Protein AF-0000000086148639 (afdb_homodimer)

pLDDT: mean 87.19, std 19.47, range [31.19, 98.94]

Secondary structure (DSSP, 8-state):
-------------------S----PPPPHHHHHHHHHHHHHTT-B-TTSBB--GGGHHHHEEEEEEEE-TTTTTT--S-SBSSHHHHHHHHHSB-SS-TTEEEEEEEEEEEEEETTEEEEEEEEEEEE---TT--SPTT-EEEEEEEEEEEE-TTT--EEEEEEEE-HHHHHHHHT-HHHHH-/-------------------S----PPPPHHHHHHHHHHHHHTT-B-TTSBB--GGGHHHHEEEEEEEE-TTTTTT--S-SBSSHHHHHHHHHSB-SS-TTEEEEEEEEEEEEEETTEEEEEEEEEEEE---TT--SPTT-EEEEEEEEEEEE-TTT--EEEEEEEE-HHHHHHHHT-HHHHH-

Foldseek 3Di:
DDDDPDPPPPPPPPPPPVDPDDPQWFDDPVLLVVLVQLVQLQQAFAQVQAFDNLVSLVLAADQQAFEAECVVVVRDRHTPDGGSVVSSVQRRPSGVPPQFWHRKDKDWPDWDDDRFKIKTKMKIWTFTHDDPQFDDDTGDIFIKIWMKMFGADSVSRHTRYMYIDIDVVSRCVSRNRVVVVVD/DDDPPPPPPPPPPPPPPVDPPDPQWFDDPVLLVVLVQLVQLQQAFAQVQAFDNLVSLVLAADQQAFEAECVVVVRDRHTPDGGSVVSSVQRRPSGVPPQFWHRKDKDWPDWDDDRFKIKTKMKIWTFTHDDPQFDDDTGDIFIKIWMKMFGADSVSRHTRYMYIDIDVVSRCVSRNRCVVVVD

Radius of gyration: 27.4 Å; Cα contacts (8 Å, |Δi|>4): 797; chains: 2; bounding box: 91×97×94 Å

Solvent-accessible surface area (backbone atoms only — not comparable to full-atom values): 19228 Å² total; per-residue (Å²): 134,81,78,75,80,80,78,76,75,69,76,74,75,71,68,71,68,70,65,86,74,85,77,57,66,59,58,47,73,70,54,48,51,52,52,52,51,48,59,50,43,30,63,18,25,37,83,87,24,42,34,70,12,45,83,44,41,77,78,39,36,27,73,72,13,36,33,33,36,33,53,82,53,65,66,40,81,63,54,77,30,72,26,38,66,54,49,36,53,40,16,63,36,81,16,65,60,50,74,50,42,18,40,30,42,68,45,79,77,44,77,49,54,32,54,45,36,36,40,36,33,36,39,35,38,31,21,34,30,83,38,94,52,40,68,52,63,65,60,41,79,41,69,38,44,32,35,37,41,36,37,37,40,60,83,79,64,20,31,40,35,37,41,45,20,33,25,54,42,48,38,37,53,70,35,48,24,52,68,68,44,72,91,133,82,76,75,82,77,76,75,74,71,77,74,71,72,67,70,69,70,64,86,74,84,78,59,66,60,58,48,70,69,55,47,51,51,52,53,50,47,57,51,43,29,62,18,23,38,85,86,24,41,33,73,11,45,83,43,43,76,77,39,37,27,71,73,12,34,33,34,36,34,55,84,53,65,65,41,81,63,53,76,28,72,25,36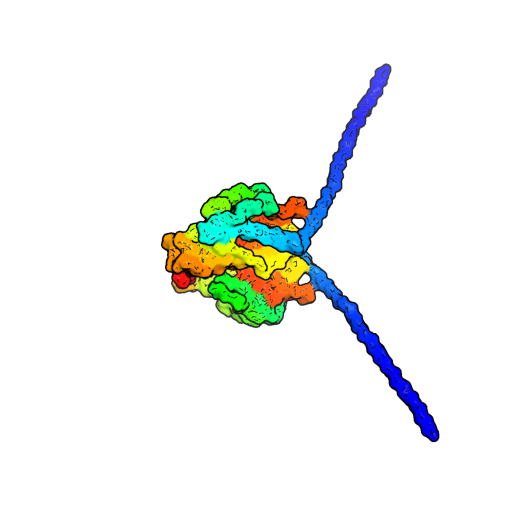,66,54,49,37,55,41,16,63,36,83,15,65,63,49,74,50,41,18,41,29,41,71,44,79,77,44,78,49,53,31,54,45,35,35,39,36,32,34,39,34,39,29,22,32,28,80,38,93,52,40,69,50,62,66,61,42,80,40,69,36,46,34,34,36,40,35,37,36,39,59,84,78,64,20,30,39,36,37,41,44,22,33,25,55,43,49,38,36,54,72,34,47,24,52,69,67,44,72,93

Organism: NCBI:txid717836

InterPro domains:
  IPR058645 NTF2-like domain [PF26534] (26-177)

Nearest PDB structures (foldseek):
  2gex-assembly1_A  TM=7.189E-01  e=3.283E-07  Streptomyces nogalater
  3gzb-assembly4_H  TM=7.794E-01  e=2.702E-06  Shewanella putrefaciens CN-32
  3gzb-assembly4_G  TM=7.665E-01  e=2.874E-06  Shewanella putrefaciens CN-32
  3lza-assembly2_C  TM=7.902E-01  e=8.773E-06  Shewanella denitrificans OS217
  2gey-assembly3_A  TM=7.423E-01  e=1.441E-05  Streptomyces galilaeus

Structure (mmCIF, N/CA/C/O backbone):
data_AF-0000000086148639-model_v1
#
loop_
_entity.id
_entity.type
_entity.pdbx_description
1 polymer 'Uncharacterized protein'
#
loop_
_atom_site.group_PDB
_atom_site.id
_atom_site.type_symbol
_atom_site.label_atom_id
_atom_site.label_alt_id
_atom_site.label_comp_id
_atom_site.label_asym_id
_atom_site.label_entity_id
_atom_site.label_seq_id
_atom_site.pdbx_PDB_ins_code
_atom_site.Cartn_x
_atom_site.Cartn_y
_atom_site.Cartn_z
_atom_site.occupancy
_atom_site.B_iso_or_equiv
_atom_site.auth_seq_id
_atom_site.auth_comp_id
_atom_site.auth_asym_id
_atom_site.auth_atom_id
_atom_site.pdbx_PDB_model_num
ATOM 1 N N . MET A 1 1 ? 23.234 72.875 -39.25 1 31.3 1 MET A N 1
ATOM 2 C CA . MET A 1 1 ? 22.703 72.562 -37.906 1 31.3 1 MET A CA 1
ATOM 3 C C . MET A 1 1 ? 22.422 71.125 -37.719 1 31.3 1 MET A C 1
ATOM 5 O O . MET A 1 1 ? 21.469 70.562 -38.281 1 31.3 1 MET A O 1
ATOM 9 N N . GLN A 1 2 ? 23.5 70.312 -37.562 1 41.62 2 GLN A N 1
ATOM 10 C CA . GLN A 1 2 ? 23.516 68.875 -37.5 1 41.62 2 GLN A CA 1
ATOM 11 C C . GLN A 1 2 ? 22.812 68.312 -36.25 1 41.62 2 GLN A C 1
ATOM 13 O O . GLN A 1 2 ? 23.094 68.812 -35.125 1 41.62 2 GLN A O 1
ATOM 18 N N . LEU A 1 3 ? 21.594 67.875 -36.5 1 43.59 3 LEU A N 1
ATOM 19 C CA . LEU A 1 3 ? 20.75 67.375 -35.406 1 43.59 3 LEU A CA 1
ATOM 20 C C . LEU A 1 3 ? 21.453 66.188 -34.656 1 43.59 3 LEU A C 1
ATOM 22 O O . LEU A 1 3 ? 21.984 65.312 -35.281 1 43.59 3 LEU A O 1
ATOM 26 N N . PRO A 1 4 ? 21.75 66.438 -33.406 1 49.97 4 PRO A N 1
ATOM 27 C CA . PRO A 1 4 ? 22.484 65.438 -32.625 1 49.97 4 PRO A CA 1
ATOM 28 C C . PRO A 1 4 ? 21.719 64.125 -32.469 1 49.97 4 PRO A C 1
ATOM 30 O O . PRO A 1 4 ? 20.484 64.125 -32.5 1 49.97 4 PRO A O 1
ATOM 33 N N . PRO A 1 5 ? 22.328 63 -32.875 1 47.41 5 PRO A N 1
ATOM 34 C CA . PRO A 1 5 ? 21.672 61.688 -32.75 1 47.41 5 PRO A CA 1
ATOM 35 C C . PRO A 1 5 ? 21.219 61.406 -31.328 1 47.41 5 PRO A C 1
ATOM 37 O O . PRO A 1 5 ? 21.938 61.688 -30.375 1 47.41 5 PRO A O 1
ATOM 40 N N . ILE A 1 6 ? 19.906 61.469 -31.141 1 43.78 6 ILE A N 1
ATOM 41 C CA . ILE A 1 6 ? 19.312 61.094 -29.859 1 43.78 6 ILE A CA 1
ATOM 42 C C . ILE A 1 6 ? 19.672 59.656 -29.516 1 43.78 6 ILE A C 1
ATOM 44 O O . ILE A 1 6 ? 19.344 58.75 -30.281 1 43.78 6 ILE A O 1
ATOM 48 N N . LEU A 1 7 ? 20.703 59.438 -28.734 1 38.12 7 LEU A N 1
ATOM 49 C CA . LEU A 1 7 ? 20.984 58.094 -28.203 1 38.12 7 LEU A CA 1
ATOM 50 C C . LEU A 1 7 ? 19.844 57.625 -27.297 1 38.12 7 LEU A C 1
ATOM 52 O O . LEU A 1 7 ? 19.547 58.281 -26.281 1 38.12 7 LEU A O 1
ATOM 56 N N . LEU A 1 8 ? 18.906 56.875 -27.859 1 39.66 8 LEU A N 1
ATOM 57 C CA . LEU A 1 8 ? 17.891 56.219 -27.047 1 39.66 8 LEU A CA 1
ATOM 58 C C . LEU A 1 8 ? 18.516 55.281 -26.047 1 39.66 8 LEU A C 1
ATOM 60 O O . LEU A 1 8 ? 19.203 54.344 -26.422 1 39.66 8 LEU A O 1
ATOM 64 N N . ALA A 1 9 ? 18.75 55.812 -24.844 1 41.44 9 ALA A N 1
ATOM 65 C CA . ALA A 1 9 ? 19.141 54.938 -23.75 1 41.44 9 ALA A CA 1
ATOM 66 C C . ALA A 1 9 ? 18.094 53.844 -23.531 1 41.44 9 ALA A C 1
ATOM 68 O O . ALA A 1 9 ? 16.938 54.125 -23.25 1 41.44 9 ALA A O 1
ATOM 69 N N . ILE A 1 10 ? 18.25 52.781 -24.203 1 39.72 10 ILE A N 1
ATOM 70 C CA . ILE A 1 10 ? 17.391 51.656 -23.875 1 39.72 10 ILE A CA 1
ATOM 71 C C . ILE A 1 10 ? 17.562 51.281 -22.391 1 39.72 10 ILE A C 1
ATOM 73 O O . ILE A 1 10 ? 18.688 51 -21.953 1 39.72 10 ILE A O 1
ATOM 77 N N . PRO A 1 11 ? 16.609 51.719 -21.625 1 38.62 11 PRO A N 1
ATOM 78 C CA . PRO A 1 11 ? 16.781 51.25 -20.266 1 38.62 11 PRO A CA 1
ATOM 79 C C . PRO A 1 11 ? 16.938 49.719 -20.172 1 38.62 11 PRO A C 1
ATOM 81 O O . PRO A 1 11 ? 16.203 49 -20.844 1 38.62 11 PRO A O 1
ATOM 84 N N . PHE A 1 12 ? 18.141 49.281 -19.953 1 35.97 12 PHE A N 1
ATOM 85 C CA . PHE A 1 12 ? 18.328 47.906 -19.516 1 35.97 12 PHE A CA 1
ATOM 86 C C . PHE A 1 12 ? 17.453 47.594 -18.312 1 35.97 12 PHE A C 1
ATOM 88 O O . PHE A 1 12 ? 17.594 48.188 -17.25 1 35.97 12 PHE A O 1
ATOM 95 N N . VAL A 1 13 ? 16.219 47.188 -18.594 1 37.09 13 VAL A N 1
ATOM 96 C CA . VAL A 1 13 ? 15.477 46.625 -17.469 1 37.09 13 VAL A CA 1
ATOM 97 C C . VAL A 1 13 ? 16.297 45.5 -16.828 1 37.09 13 VAL A C 1
ATOM 99 O O . VAL A 1 13 ? 16.609 44.5 -17.469 1 37.09 13 VAL A O 1
ATOM 102 N N . CYS A 1 14 ? 17.188 45.875 -15.969 1 34.09 14 CYS A N 1
ATOM 103 C CA . CYS A 1 14 ? 17.672 44.812 -15.086 1 34.09 14 CYS A CA 1
ATOM 104 C C . CYS A 1 14 ? 16.5 44.031 -14.484 1 34.09 14 CYS A C 1
ATOM 106 O O . CYS A 1 14 ? 15.797 44.531 -13.609 1 34.09 14 CYS A O 1
ATOM 108 N N . GLY A 1 15 ? 15.867 43.219 -15.336 1 34.03 15 GLY A N 1
ATOM 109 C CA . GLY A 1 15 ? 15.016 42.281 -14.617 1 34.03 15 GLY A CA 1
ATOM 110 C C . GLY A 1 15 ? 15.688 41.656 -13.414 1 34.03 15 GLY A C 1
ATOM 111 O O . GLY A 1 15 ? 16.766 41.062 -13.531 1 34.03 15 GLY A O 1
ATOM 112 N N . TYR A 1 16 ? 15.57 42.312 -12.25 1 35.03 16 TYR A N 1
ATOM 113 C CA . TYR A 1 16 ? 15.906 41.562 -11.062 1 35.03 16 TYR A CA 1
ATOM 114 C C . TYR A 1 16 ? 15.469 40.094 -11.203 1 35.03 16 TYR A C 1
ATOM 116 O O . TYR A 1 16 ? 14.297 39.812 -11.461 1 35.03 16 TYR A O 1
ATOM 124 N N . ILE A 1 17 ? 16.188 39.312 -11.914 1 34.5 17 ILE A N 1
ATOM 125 C CA . ILE A 1 17 ? 15.977 37.906 -11.609 1 34.5 17 ILE A CA 1
ATOM 126 C C . ILE A 1 17 ? 15.875 37.719 -10.094 1 34.5 17 ILE A C 1
ATOM 128 O O . ILE A 1 17 ? 16.812 38.031 -9.359 1 34.5 17 ILE A O 1
ATOM 132 N N . THR A 1 18 ? 14.711 38.094 -9.477 1 35.84 18 THR A N 1
ATOM 133 C CA . THR A 1 18 ? 14.57 37.594 -8.117 1 35.84 18 THR A CA 1
ATOM 134 C C . THR A 1 18 ? 15.297 36.25 -7.953 1 35.84 18 THR A C 1
ATOM 136 O O . THR A 1 18 ? 15.297 35.438 -8.867 1 35.84 18 THR A O 1
ATOM 139 N N . SER A 1 19 ? 16.469 36.375 -7.348 1 38.91 19 SER A N 1
ATOM 140 C CA . SER A 1 19 ? 17.172 35.156 -6.902 1 38.91 19 SER A CA 1
ATOM 141 C C . SER A 1 19 ? 16.203 34.031 -6.637 1 38.91 19 SER A C 1
ATOM 143 O O . SER A 1 19 ? 15.07 34.25 -6.23 1 38.91 19 SER A O 1
ATOM 145 N N . PRO A 1 20 ? 16.266 32.969 -7.223 1 42 20 PRO A N 1
ATOM 146 C CA . PRO A 1 20 ? 15.453 31.812 -6.82 1 42 20 PRO A CA 1
ATOM 147 C C . PRO A 1 20 ? 15.094 31.844 -5.336 1 42 20 PRO A C 1
ATOM 149 O O . PRO A 1 20 ? 15.953 32.125 -4.492 1 42 20 PRO A O 1
ATOM 152 N N . THR A 1 21 ? 13.891 32.344 -4.758 1 44.84 21 THR A N 1
ATOM 153 C CA . THR A 1 21 ? 13.141 32.469 -3.512 1 44.84 21 THR A CA 1
ATOM 154 C C . THR A 1 21 ? 13.633 31.453 -2.484 1 44.84 21 THR A C 1
ATOM 156 O O . THR A 1 21 ? 14.18 30.406 -2.85 1 44.84 21 THR A O 1
ATOM 159 N N . ALA A 1 22 ? 13.359 31.594 -1.075 1 49.09 22 ALA A N 1
ATOM 160 C CA . ALA A 1 22 ? 13.594 30.984 0.234 1 49.09 22 ALA A CA 1
ATOM 161 C C . ALA A 1 22 ? 13.352 29.484 0.195 1 49.09 22 ALA A C 1
ATOM 163 O O . ALA A 1 22 ? 12.242 29.031 -0.111 1 49.09 22 ALA A O 1
ATOM 164 N N . THR A 1 23 ? 14.141 28.594 -0.174 1 73.88 23 THR A N 1
ATOM 165 C CA . THR A 1 23 ? 14.125 27.125 -0.142 1 73.88 23 THR A CA 1
ATOM 166 C C . THR A 1 23 ? 13.438 26.625 1.121 1 73.88 23 THR A C 1
ATOM 168 O O . THR A 1 23 ? 13.883 26.906 2.234 1 73.88 23 THR A O 1
ATOM 171 N N . GLU A 1 24 ? 12.125 26.453 1.143 1 88.12 24 GLU A N 1
ATOM 172 C CA . GLU A 1 24 ? 11.344 25.984 2.283 1 88.12 24 GLU A CA 1
ATOM 173 C C . GLU A 1 24 ? 12.008 24.781 2.957 1 88.12 24 GLU A C 1
ATOM 175 O O . GLU A 1 24 ? 12.523 23.891 2.279 1 88.12 24 GLU A O 1
ATOM 180 N N . PRO A 1 25 ? 12.148 24.969 4.234 1 95 25 PRO A N 1
ATOM 181 C CA . PRO A 1 25 ? 12.766 23.844 4.945 1 95 25 PRO A CA 1
ATOM 182 C C . PRO A 1 25 ? 12.016 22.531 4.742 1 95 25 PRO A C 1
ATOM 184 O O . PRO A 1 25 ? 10.789 22.531 4.605 1 95 25 PRO A O 1
ATOM 187 N N . CYS A 1 26 ? 12.805 21.484 4.82 1 96 26 CYS A N 1
ATOM 188 C CA . CYS A 1 26 ? 12.211 20.156 4.781 1 96 26 CYS A CA 1
ATOM 189 C C . CYS A 1 26 ? 11.297 19.938 5.977 1 96 26 CYS A C 1
ATOM 191 O O . CYS A 1 26 ? 11.438 20.594 7.008 1 96 26 CYS A O 1
ATOM 193 N N . LEU A 1 27 ? 10.367 19 5.758 1 96.75 27 LEU A N 1
ATOM 194 C CA . LEU A 1 27 ? 9.516 18.609 6.871 1 96.75 27 LEU A CA 1
ATOM 195 C C . LEU A 1 27 ? 10.352 18.031 8.016 1 96.75 27 LEU A C 1
ATOM 197 O O . LEU A 1 27 ? 11.242 17.203 7.785 1 96.75 27 LEU A O 1
ATOM 201 N N . SER A 1 28 ? 10.023 18.484 9.195 1 95.5 28 SER A N 1
ATOM 202 C CA . SER A 1 28 ? 10.523 17.797 10.367 1 95.5 28 SER A CA 1
ATOM 203 C C . SER A 1 28 ? 9.695 16.547 10.672 1 95.5 28 SER A C 1
ATOM 205 O O . SER A 1 28 ? 8.602 16.375 10.133 1 95.5 28 SER A O 1
ATOM 207 N N . GLU A 1 29 ? 10.227 15.719 11.523 1 93.81 29 GLU A N 1
ATOM 208 C CA . GLU A 1 29 ? 9.523 14.492 11.867 1 93.81 29 GLU A CA 1
ATOM 209 C C . GLU A 1 29 ? 8.18 14.789 12.539 1 93.81 29 GLU A C 1
ATOM 211 O O . GLU A 1 29 ? 7.156 14.219 12.172 1 93.81 29 GLU A O 1
ATOM 216 N N . PRO A 1 30 ? 8.125 15.695 13.477 1 96.75 30 PRO A N 1
ATOM 217 C CA . PRO A 1 30 ? 6.836 16 14.086 1 96.75 30 PRO A CA 1
ATOM 218 C C . PRO A 1 30 ? 5.84 16.609 13.102 1 96.75 30 PRO A C 1
ATOM 220 O O . PRO A 1 30 ? 4.641 16.344 13.18 1 96.75 30 PRO A O 1
ATOM 223 N N . GLU A 1 31 ? 6.328 17.422 12.172 1 97.25 31 GLU A N 1
ATOM 224 C CA . GLU A 1 31 ? 5.449 17.984 11.148 1 97.25 31 GLU A CA 1
ATOM 225 C C . GLU A 1 31 ? 4.855 16.906 10.266 1 97.25 31 GLU A C 1
ATOM 227 O O . GLU A 1 31 ? 3.65 16.891 10.008 1 97.25 31 GLU A O 1
ATOM 232 N N . ALA A 1 32 ? 5.719 16 9.844 1 98.06 32 ALA A N 1
ATOM 233 C CA . ALA A 1 32 ? 5.273 14.891 9.008 1 98.06 32 ALA A CA 1
ATOM 234 C C . ALA A 1 32 ? 4.227 14.047 9.719 1 98.06 32 ALA A C 1
ATOM 236 O O . ALA A 1 32 ? 3.209 13.672 9.133 1 98.06 32 ALA A O 1
ATOM 237 N N . ALA A 1 33 ? 4.453 13.789 10.945 1 98.25 33 ALA A N 1
ATOM 238 C CA . ALA A 1 33 ? 3.525 12.992 11.734 1 98.25 33 ALA A CA 1
ATOM 239 C C . ALA A 1 33 ? 2.172 13.68 11.859 1 98.25 33 ALA A C 1
ATOM 241 O O . ALA A 1 33 ? 1.126 13.039 11.75 1 98.25 33 ALA A O 1
ATOM 242 N N . ASN A 1 34 ? 2.229 14.938 12.102 1 98.5 34 ASN A N 1
ATOM 243 C CA . ASN A 1 34 ? 0.993 15.695 12.234 1 98.5 34 ASN A CA 1
ATOM 244 C C . ASN A 1 34 ? 0.206 15.719 10.922 1 98.5 34 ASN A C 1
ATOM 246 O O . ASN A 1 34 ? -1.017 15.562 10.93 1 98.5 34 ASN A O 1
ATOM 250 N N . ILE A 1 35 ? 0.87 15.906 9.852 1 98.75 35 ILE A N 1
ATOM 251 C CA . ILE A 1 35 ? 0.224 15.93 8.547 1 98.75 35 ILE A CA 1
ATOM 252 C C . ILE A 1 35 ? -0.405 14.57 8.258 1 98.75 35 ILE A C 1
ATOM 254 O O . ILE A 1 35 ? -1.555 14.492 7.816 1 98.75 35 ILE A O 1
ATOM 258 N N . ALA A 1 36 ? 0.331 13.492 8.539 1 98.81 36 ALA A N 1
ATOM 259 C CA . ALA A 1 36 ? -0.205 12.148 8.32 1 98.81 36 ALA A CA 1
ATOM 260 C C . ALA A 1 36 ? -1.441 11.906 9.18 1 98.81 36 ALA A C 1
ATOM 262 O O . ALA A 1 36 ? -2.439 11.359 8.711 1 98.81 36 ALA A O 1
ATOM 263 N N . ARG A 1 37 ? -1.353 12.312 10.391 1 98.56 37 ARG A N 1
ATOM 264 C CA . ARG A 1 37 ? -2.488 12.141 11.289 1 98.56 37 ARG A CA 1
ATOM 265 C C . ARG A 1 37 ? -3.717 12.875 10.773 1 98.56 37 ARG A C 1
ATOM 267 O O . ARG A 1 37 ? -4.824 12.336 10.789 1 98.56 37 ARG A O 1
ATOM 274 N N . ARG A 1 38 ? -3.586 14.086 10.336 1 98.69 38 ARG A N 1
ATOM 275 C CA . ARG A 1 38 ? -4.707 14.844 9.781 1 98.69 38 ARG A CA 1
ATOM 276 C C . ARG A 1 38 ? -5.273 14.164 8.547 1 98.69 38 ARG A C 1
ATOM 278 O O . ARG A 1 38 ? -6.488 14.07 8.375 1 98.69 38 ARG A O 1
ATOM 285 N N . TRP A 1 39 ? -4.406 13.68 7.699 1 98.81 39 TRP A N 1
ATOM 286 C CA . TRP A 1 39 ? -4.824 12.992 6.48 1 98.81 39 TRP A CA 1
ATOM 287 C C . TRP A 1 39 ? -5.762 11.836 6.801 1 98.81 39 TRP A C 1
ATOM 289 O O . TRP A 1 39 ? -6.875 11.766 6.27 1 98.81 39 TRP A O 1
ATOM 299 N N . PHE A 1 40 ? -5.383 11.031 7.711 1 98.31 40 PHE A N 1
ATOM 300 C CA . PHE A 1 40 ? -6.18 9.844 7.996 1 98.31 40 PHE A CA 1
ATOM 301 C C . PHE A 1 40 ? -7.434 10.211 8.781 1 98.31 40 PHE A C 1
ATOM 303 O O . PHE A 1 40 ? -8.477 9.578 8.625 1 98.31 40 PHE A O 1
ATOM 310 N N . SER A 1 41 ? -7.332 11.242 9.578 1 96.94 41 SER A N 1
ATOM 311 C CA . SER A 1 41 ? -8.477 11.688 10.375 1 96.94 41 SER A CA 1
ATOM 312 C C . SER A 1 41 ? -9.609 12.18 9.484 1 96.94 41 SER A C 1
ATOM 314 O O . SER A 1 41 ? -10.773 12.164 9.883 1 96.94 41 SER A O 1
ATOM 316 N N . ILE A 1 42 ? -9.305 12.625 8.312 1 96.88 42 ILE A N 1
ATOM 317 C CA . ILE A 1 42 ? -10.305 13.094 7.355 1 96.88 42 ILE A CA 1
ATOM 318 C C . ILE A 1 42 ? -11.312 11.977 7.082 1 96.88 42 ILE A C 1
ATOM 320 O O . ILE A 1 42 ? -12.5 12.242 6.883 1 96.88 42 ILE A O 1
ATOM 324 N N . PHE A 1 43 ? -10.93 10.727 7.133 1 95.44 43 PHE A N 1
ATOM 325 C CA . PHE A 1 43 ? -11.75 9.625 6.648 1 95.44 43 PHE A CA 1
ATOM 326 C C . PHE A 1 43 ? -12.391 8.883 7.812 1 95.44 43 PHE A C 1
ATOM 328 O O . PHE A 1 43 ? -12.977 7.809 7.625 1 95.44 43 PHE A O 1
ATOM 335 N N . GLN A 1 44 ? -12.273 9.375 9.023 1 94.75 44 GLN A N 1
ATOM 336 C CA . GLN A 1 44 ? -12.844 8.719 10.195 1 94.75 44 GLN A CA 1
ATOM 337 C C . GLN A 1 44 ? -14.352 8.938 10.266 1 94.75 44 GLN A C 1
ATOM 339 O O . GLN A 1 44 ? -14.867 9.914 9.727 1 94.75 44 GLN A O 1
ATOM 344 N N . THR A 1 45 ? -15.062 7.984 10.859 1 94.25 45 THR A N 1
ATOM 345 C CA . THR A 1 45 ? -16.516 8.078 11.039 1 94.25 45 THR A CA 1
ATOM 346 C C . THR A 1 45 ? -16.906 7.734 12.477 1 94.25 45 THR A C 1
ATOM 348 O O . THR A 1 45 ? -16.141 7.074 13.188 1 94.25 45 THR A O 1
ATOM 351 N N . ASP A 1 46 ? -18.094 8.164 12.852 1 93.06 46 ASP A N 1
ATOM 352 C CA . ASP A 1 46 ? -18.625 7.828 14.164 1 93.06 46 ASP A CA 1
ATOM 353 C C . ASP A 1 46 ? -19.469 6.551 14.109 1 93.06 46 ASP A C 1
ATOM 355 O O . ASP A 1 46 ? -19.453 5.844 13.102 1 93.06 46 ASP A O 1
ATOM 359 N N . ALA A 1 47 ? -20.141 6.258 15.164 1 92.44 47 ALA A N 1
ATOM 360 C CA . ALA A 1 47 ? -20.875 5.004 15.32 1 92.44 47 ALA A CA 1
ATOM 361 C C . ALA A 1 47 ? -22.062 4.941 14.375 1 92.44 47 ALA A C 1
ATOM 363 O O . ALA A 1 47 ? -22.609 3.863 14.109 1 92.44 47 ALA A O 1
ATOM 364 N N . GLN A 1 48 ? -22.547 6.059 13.875 1 89.75 48 GLN A N 1
ATOM 365 C CA . GLN A 1 48 ? -23.672 6.113 12.953 1 89.75 48 GLN A CA 1
ATOM 366 C C . GLN A 1 48 ? -23.188 6.133 11.5 1 89.75 48 GLN A C 1
ATOM 368 O O . GLN A 1 48 ? -24 6.172 10.578 1 89.75 48 GLN A O 1
ATOM 373 N N . GLY A 1 49 ? -21.859 6.156 11.289 1 90.12 49 GLY A N 1
ATOM 374 C CA . GLY A 1 49 ? -21.297 6.176 9.953 1 90.12 49 GLY A CA 1
ATOM 375 C C . GLY A 1 49 ? -21.109 7.578 9.406 1 90.12 49 GLY A C 1
ATOM 376 O O . GLY A 1 49 ? -20.766 7.754 8.234 1 90.12 49 GLY A O 1
ATOM 377 N N . ASN A 1 50 ? -21.297 8.586 10.242 1 90.5 50 ASN A N 1
ATOM 378 C CA . ASN A 1 50 ? -21.078 9.969 9.812 1 90.5 50 ASN A CA 1
ATOM 379 C C . ASN A 1 50 ? -19.594 10.328 9.82 1 90.5 50 ASN A C 1
ATOM 381 O O . ASN A 1 50 ? -18.875 10 10.766 1 90.5 50 ASN A O 1
ATOM 385 N N . GLY A 1 51 ? -19.266 10.992 8.766 1 92.31 51 GLY A N 1
ATOM 386 C CA . GLY A 1 51 ? -17.891 11.492 8.758 1 92.31 51 GLY A CA 1
ATOM 387 C C . GLY A 1 51 ? -17.625 12.516 9.836 1 92.31 51 GLY A C 1
ATOM 388 O O . GLY A 1 51 ? -18.484 13.359 10.125 1 92.31 51 GLY A O 1
ATOM 389 N N . THR A 1 52 ? -16.406 12.477 10.414 1 92.75 52 THR A N 1
ATOM 390 C CA . THR A 1 52 ? -16.078 13.391 11.5 1 92.75 52 THR A CA 1
ATOM 391 C C . THR A 1 52 ? -14.875 14.25 11.133 1 92.75 52 THR A C 1
ATOM 393 O O . THR A 1 52 ? -14.43 15.078 11.93 1 92.75 52 THR A O 1
ATOM 396 N N . GLY A 1 53 ? -14.367 14.062 9.93 1 94.44 53 GLY A N 1
ATOM 397 C CA . GLY A 1 53 ? -13.086 14.688 9.617 1 94.44 53 GLY A CA 1
ATOM 398 C C . GLY A 1 53 ? -13.203 15.828 8.617 1 94.44 53 GLY A C 1
ATOM 399 O O . GLY A 1 53 ? -12.195 16.375 8.172 1 94.44 53 GLY A O 1
ATOM 400 N N . ALA A 1 54 ? -14.398 16.219 8.25 1 94.31 54 ALA A N 1
ATOM 401 C CA . ALA A 1 54 ? -14.602 17.203 7.184 1 94.31 54 ALA A CA 1
ATOM 402 C C . ALA A 1 54 ? -13.883 18.516 7.5 1 94.31 54 ALA A C 1
ATOM 404 O O . ALA A 1 54 ? -13.375 19.188 6.598 1 94.31 54 ALA A O 1
ATOM 405 N N . ALA A 1 55 ? -13.797 18.875 8.711 1 96 55 ALA A N 1
ATOM 406 C CA . ALA A 1 55 ? -13.203 20.141 9.133 1 96 55 ALA A CA 1
ATOM 407 C C . ALA A 1 55 ? -11.703 20.156 8.852 1 96 55 ALA A C 1
ATOM 409 O O . ALA A 1 55 ? -11.086 21.234 8.82 1 96 55 ALA A O 1
ATOM 410 N N . LEU A 1 56 ? -11.141 19.047 8.672 1 98 56 LEU A N 1
ATOM 411 C CA . LEU A 1 56 ? -9.695 18.953 8.484 1 98 56 LEU A CA 1
ATOM 412 C C . LEU A 1 56 ? -9.328 19.094 7.008 1 98 56 LEU A C 1
ATOM 414 O O . LEU A 1 56 ? -8.164 19.297 6.668 1 98 56 LEU A O 1
ATOM 418 N N . VAL A 1 57 ? -10.281 19.031 6.121 1 98 57 VAL A N 1
ATOM 419 C CA . VAL A 1 57 ? -10.008 18.953 4.688 1 98 57 VAL A CA 1
ATOM 420 C C . VAL A 1 57 ? -9.258 20.203 4.242 1 98 57 VAL A C 1
ATOM 422 O O . VAL A 1 57 ? -8.172 20.109 3.658 1 98 57 VAL A O 1
ATOM 425 N N . ASP A 1 58 ? -9.625 21.391 4.637 1 98 58 ASP A N 1
ATOM 426 C CA . ASP A 1 58 ? -9.062 22.641 4.129 1 98 58 ASP A CA 1
ATOM 427 C C . ASP A 1 58 ? -7.711 22.922 4.77 1 98 58 ASP A C 1
ATOM 429 O O . ASP A 1 58 ? -6.902 23.672 4.215 1 98 58 ASP A O 1
ATOM 433 N N . VAL A 1 59 ? -7.441 22.391 5.895 1 98.44 59 VAL A N 1
ATOM 434 C CA . VAL A 1 59 ? -6.184 22.703 6.562 1 98.44 59 VAL A CA 1
ATOM 435 C C . VAL A 1 59 ? -5.168 21.594 6.297 1 98.44 59 VAL A C 1
ATOM 437 O O . VAL A 1 59 ? -4.047 21.625 6.812 1 98.44 59 VAL A O 1
ATOM 440 N N . THR A 1 60 ? -5.566 20.594 5.555 1 98.88 60 THR A N 1
ATOM 441 C CA . THR A 1 60 ? -4.684 19.469 5.285 1 98.88 60 THR A CA 1
ATOM 442 C C . THR A 1 60 ? -4.383 19.359 3.795 1 98.88 60 THR A C 1
ATOM 444 O O . THR A 1 60 ? -3.26 19.031 3.404 1 98.88 60 THR A O 1
ATOM 447 N N . LEU A 1 61 ? -5.379 19.656 2.945 1 98.94 61 LEU A N 1
ATOM 448 C CA . LEU A 1 61 ? -5.266 19.406 1.515 1 98.94 61 LEU A CA 1
ATOM 449 C C . LEU A 1 61 ? -5.172 20.703 0.728 1 98.94 61 LEU A C 1
ATOM 451 O O . LEU A 1 61 ? -5.871 21.672 1.034 1 98.94 61 LEU A O 1
ATOM 455 N N . ALA A 1 62 ? -4.297 20.703 -0.277 1 98.81 62 ALA A N 1
ATOM 456 C CA . ALA A 1 62 ? -4.246 21.797 -1.232 1 98.81 62 ALA A CA 1
ATOM 457 C C . ALA A 1 62 ? -5.508 21.859 -2.088 1 98.81 62 ALA A C 1
ATOM 459 O O . ALA A 1 62 ? -6.172 20.828 -2.279 1 98.81 62 ALA A O 1
ATOM 460 N N . PRO A 1 63 ? -5.809 22.969 -2.688 1 98.12 63 PRO A N 1
ATOM 461 C CA . PRO A 1 63 ? -7.02 23.094 -3.502 1 98.12 63 PRO A CA 1
ATOM 462 C C . PRO A 1 63 ? -7.016 22.172 -4.711 1 98.12 63 PRO A C 1
ATOM 464 O O . PRO A 1 63 ? -8.055 21.609 -5.074 1 98.12 63 PRO A O 1
ATOM 467 N N . GLU A 1 64 ? -5.852 21.938 -5.301 1 97.25 64 GLU A N 1
ATOM 468 C CA . GLU A 1 64 ? -5.75 21.078 -6.484 1 97.25 64 GLU A CA 1
ATOM 469 C C . GLU A 1 64 ? -5.285 19.672 -6.113 1 97.25 64 GLU A C 1
ATOM 471 O O . GLU A 1 64 ? -4.551 19.047 -6.871 1 97.25 64 GLU A O 1
ATOM 476 N N . PHE A 1 65 ? -5.652 19.328 -4.992 1 98.5 65 PHE A N 1
ATOM 477 C CA . PHE A 1 65 ? -5.32 18.016 -4.449 1 98.5 65 PHE A CA 1
ATOM 478 C C . PHE A 1 65 ? -5.793 16.906 -5.379 1 98.5 65 PHE A C 1
ATOM 480 O O . PHE A 1 65 ? -6.879 16.984 -5.957 1 98.5 65 PHE A O 1
ATOM 487 N N . GLN A 1 66 ? -4.961 15.812 -5.492 1 98.31 66 GLN A N 1
ATOM 488 C CA . GLN A 1 66 ? -5.324 14.594 -6.195 1 98.31 66 GLN A CA 1
ATOM 489 C C . GLN A 1 66 ? -5.105 13.367 -5.316 1 98.31 66 GLN A C 1
ATOM 491 O O . GLN A 1 66 ? -4.102 13.273 -4.609 1 98.31 66 GLN A O 1
ATOM 496 N N . TYR A 1 67 ? -6.062 12.477 -5.371 1 98.25 67 TYR A N 1
ATOM 497 C CA . TYR A 1 67 ? -5.977 11.211 -4.641 1 98.25 67 TYR A CA 1
ATOM 498 C C . TYR A 1 67 ? -6.051 10.023 -5.594 1 98.25 67 TYR A C 1
ATOM 500 O O . TYR A 1 67 ? -7.07 9.82 -6.258 1 98.25 67 TYR A O 1
ATOM 508 N N . THR A 1 68 ? -4.922 9.273 -5.633 1 97.75 68 THR A N 1
ATOM 509 C CA . THR A 1 68 ? -4.871 8.078 -6.473 1 97.75 68 THR A CA 1
ATOM 510 C C . THR A 1 68 ? -4.93 6.816 -5.621 1 97.75 68 THR A C 1
ATOM 512 O O . THR A 1 68 ? -4.152 6.656 -4.68 1 97.75 68 THR A O 1
ATOM 515 N N . ASP A 1 69 ? -5.867 6.016 -5.902 1 96.44 69 ASP A N 1
ATOM 516 C CA . ASP A 1 69 ? -6.02 4.684 -5.328 1 96.44 69 ASP A CA 1
ATOM 517 C C . ASP A 1 69 ? -6.477 3.676 -6.383 1 96.44 69 ASP A C 1
ATOM 519 O O . ASP A 1 69 ? -7.668 3.385 -6.496 1 96.44 69 ASP A O 1
ATOM 523 N N . GLU A 1 70 ? -5.551 3.096 -7.035 1 95.25 70 GLU A N 1
ATOM 524 C CA . GLU A 1 70 ? -5.883 2.199 -8.141 1 95.25 70 GLU A CA 1
ATOM 525 C C . GLU A 1 70 ? -6.496 0.9 -7.629 1 95.25 70 GLU A C 1
ATOM 527 O O . GLU A 1 70 ? -7.176 0.193 -8.375 1 95.25 70 GLU A O 1
ATOM 532 N N . GLY A 1 71 ? -6.195 0.488 -6.367 1 94.69 71 GLY A N 1
ATOM 533 C CA . GLY A 1 71 ? -6.914 -0.634 -5.781 1 94.69 71 GLY A CA 1
ATOM 534 C C . GLY A 1 71 ? -8.414 -0.412 -5.707 1 94.69 71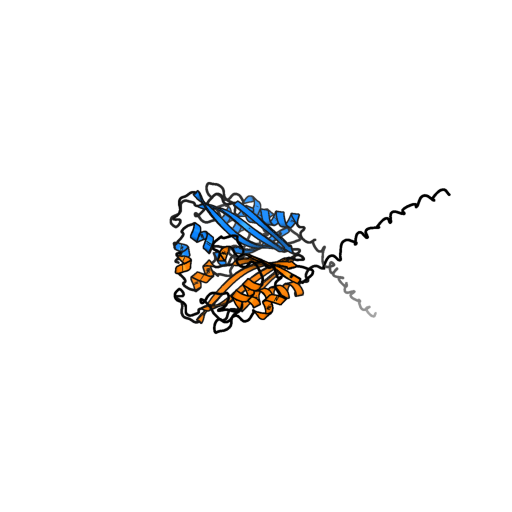 GLY A C 1
ATOM 535 O O . GLY A 1 71 ? -9.195 -1.26 -6.145 1 94.69 71 GLY A O 1
ATOM 536 N N . ALA A 1 72 ? -8.75 0.702 -5.293 1 91.31 72 ALA A N 1
ATOM 537 C CA . ALA A 1 72 ? -10.156 1.039 -5.07 1 91.31 72 ALA A CA 1
ATOM 538 C C . ALA A 1 72 ? -10.883 1.272 -6.395 1 91.31 72 ALA A C 1
ATOM 540 O O . ALA A 1 72 ? -12.086 1.041 -6.5 1 91.31 72 ALA A O 1
ATOM 541 N N . THR A 1 73 ? -10.125 1.687 -7.41 1 91.75 73 THR A N 1
ATOM 542 C CA . THR A 1 73 ? -10.758 1.958 -8.695 1 91.75 73 THR A CA 1
ATOM 543 C C . THR A 1 73 ? -10.648 0.749 -9.617 1 91.75 73 THR A C 1
ATOM 545 O O . THR A 1 73 ? -10.875 0.859 -10.828 1 91.75 73 THR A O 1
ATOM 548 N N . PHE A 1 74 ? -10.18 -0.367 -9.062 1 88.62 74 PHE A N 1
ATOM 549 C CA . PHE A 1 74 ? -10.055 -1.624 -9.797 1 88.62 74 PHE A CA 1
ATOM 550 C C . PHE A 1 74 ? -9.148 -1.455 -11.016 1 88.62 74 PHE A C 1
ATOM 552 O O . PHE A 1 74 ? -9.484 -1.919 -12.109 1 88.62 74 PHE A O 1
ATOM 559 N N . GLY A 1 75 ? -8.086 -0.648 -10.789 1 89.31 75 GLY A N 1
ATOM 560 C CA . GLY A 1 75 ? -7.039 -0.574 -11.797 1 89.31 75 GLY A CA 1
ATOM 561 C C . GLY A 1 75 ? -7.098 0.694 -12.625 1 89.31 75 GLY A C 1
ATOM 562 O O . GLY A 1 75 ? -6.219 0.941 -13.453 1 89.31 75 GLY A O 1
ATOM 563 N N . ASP A 1 76 ? -8.078 1.482 -12.484 1 92.94 76 ASP A N 1
ATOM 564 C CA . ASP A 1 76 ? -8.133 2.768 -13.172 1 92.94 76 ASP A CA 1
ATOM 565 C C . ASP A 1 76 ? -7.098 3.738 -12.609 1 92.94 76 ASP A C 1
ATOM 567 O O . ASP A 1 76 ? -7.129 4.062 -11.422 1 92.94 76 ASP A O 1
ATOM 571 N N . PRO A 1 77 ? -6.211 4.18 -13.438 1 93.44 77 PRO A N 1
ATOM 572 C CA . PRO A 1 77 ? -5.141 5.051 -12.945 1 93.44 77 PRO A CA 1
ATOM 573 C C . PRO A 1 77 ? -5.609 6.48 -12.695 1 93.44 77 PRO A C 1
ATOM 575 O O . PRO A 1 77 ? -4.875 7.281 -12.109 1 93.44 77 PRO A O 1
ATOM 578 N N . ALA A 1 78 ? -6.832 6.812 -13.109 1 95.19 78 ALA A N 1
ATOM 579 C CA . ALA A 1 78 ? -7.352 8.156 -12.852 1 95.19 78 ALA A CA 1
ATOM 580 C C . ALA A 1 78 ? -7.547 8.391 -11.359 1 95.19 78 ALA A C 1
ATOM 582 O O . ALA A 1 78 ? -7.98 7.492 -10.633 1 95.19 78 ALA A O 1
ATOM 583 N N . PRO A 1 79 ? -7.266 9.602 -10.945 1 96.31 79 PRO A N 1
AT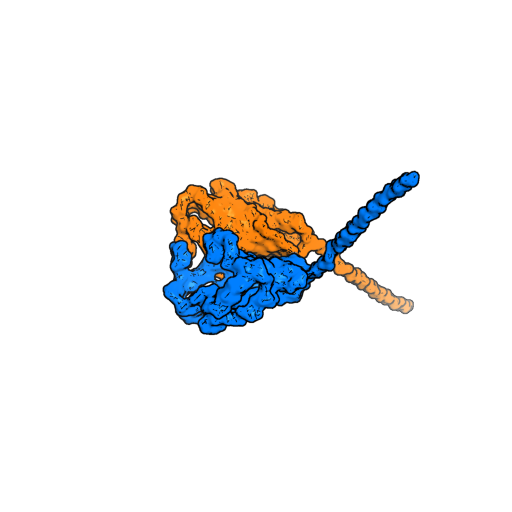OM 584 C CA . PRO A 1 79 ? -7.461 9.891 -9.523 1 96.31 79 PRO A CA 1
ATOM 585 C C . PRO A 1 79 ? -8.906 9.711 -9.07 1 96.31 79 PRO A C 1
ATOM 587 O O . PRO A 1 79 ? -9.836 10.047 -9.82 1 96.31 79 PRO A O 1
ATOM 590 N N . LEU A 1 80 ? -9.039 9.133 -7.91 1 95.12 80 LEU A N 1
ATOM 591 C CA . LEU A 1 80 ? -10.336 8.961 -7.277 1 95.12 80 LEU A CA 1
ATOM 592 C C . LEU A 1 80 ? -10.969 10.312 -6.957 1 95.12 80 LEU A C 1
ATOM 594 O O . LEU A 1 80 ? -12.18 10.492 -7.125 1 95.12 80 LEU A O 1
ATOM 598 N N . TYR A 1 81 ? -10.148 11.227 -6.434 1 95.5 81 TYR A N 1
ATOM 599 C CA . TYR A 1 81 ? -10.531 12.617 -6.219 1 95.5 81 TYR A CA 1
ATOM 600 C C . TYR A 1 81 ? -9.578 13.562 -6.941 1 95.5 81 TYR A C 1
ATOM 602 O O . TYR A 1 81 ? -8.359 13.367 -6.91 1 95.5 81 TYR A O 1
ATOM 610 N N . THR A 1 82 ? -10.156 14.672 -7.535 1 97 82 THR A N 1
ATOM 611 C CA . THR A 1 82 ? -9.336 15.531 -8.375 1 97 82 THR A CA 1
ATOM 612 C C . THR A 1 82 ? -9.234 16.938 -7.777 1 97 82 THR A C 1
ATOM 614 O O . THR A 1 82 ? -8.648 17.828 -8.383 1 97 82 THR A O 1
ATOM 617 N N . ASN A 1 83 ? -9.836 17.125 -6.684 1 97.44 83 ASN A N 1
ATOM 618 C CA . ASN A 1 83 ? -9.688 18.359 -5.91 1 97.44 83 ASN A CA 1
ATOM 619 C C . ASN A 1 83 ? -10.141 18.156 -4.465 1 97.44 83 ASN A C 1
ATOM 621 O O . ASN A 1 83 ? -10.773 17.156 -4.137 1 97.44 83 ASN A O 1
ATOM 625 N N . ARG A 1 84 ? -9.82 19.109 -3.658 1 97.44 84 ARG A N 1
ATOM 626 C CA . ARG A 1 84 ? -10.109 19.016 -2.23 1 97.44 84 ARG A CA 1
ATOM 627 C C . ARG A 1 84 ? -11.609 19.062 -1.97 1 97.44 84 ARG A C 1
ATOM 629 O O . ARG A 1 84 ? -12.102 18.422 -1.03 1 97.44 84 ARG A O 1
ATOM 636 N N . SER A 1 85 ? -12.391 19.766 -2.781 1 95.62 85 SER A N 1
ATOM 637 C CA . SER A 1 85 ? -13.836 19.859 -2.6 1 95.62 85 SER A CA 1
ATOM 638 C C . SER A 1 85 ? -14.492 18.484 -2.77 1 95.62 85 SER A C 1
ATOM 640 O O . SER A 1 85 ? -15.453 18.172 -2.066 1 95.62 85 SER A O 1
ATOM 642 N N . ALA A 1 86 ? -13.969 17.734 -3.68 1 93.94 86 ALA A N 1
ATOM 643 C CA . ALA A 1 86 ? -14.5 16.391 -3.885 1 93.94 86 ALA A CA 1
ATOM 644 C C . ALA A 1 86 ? -14.289 15.523 -2.643 1 93.94 86 ALA A C 1
ATOM 646 O O . ALA A 1 86 ? -15.148 14.711 -2.293 1 93.94 86 ALA A O 1
ATOM 647 N N . VAL A 1 87 ? -13.164 15.734 -1.995 1 95.56 87 VAL A N 1
ATOM 648 C CA . VAL A 1 87 ? -12.906 15.008 -0.76 1 95.56 87 VAL A CA 1
ATOM 649 C C . VAL A 1 87 ? -13.898 15.445 0.317 1 95.56 87 VAL A C 1
ATOM 651 O O . VAL A 1 87 ? -14.5 14.609 0.994 1 95.56 87 VAL A O 1
ATOM 654 N N . TYR A 1 88 ? -14.047 16.719 0.423 1 95.12 88 TYR A N 1
ATOM 655 C CA . TYR A 1 88 ? -14.984 17.25 1.403 1 95.12 88 TYR A CA 1
ATOM 656 C C . TYR A 1 88 ? -16.375 16.672 1.212 1 95.12 88 TYR A C 1
ATOM 658 O O . TYR A 1 88 ? -17 16.219 2.174 1 95.12 88 TYR A O 1
ATOM 666 N N . ASP A 1 89 ? -16.828 16.656 0.015 1 92.19 89 ASP A N 1
ATOM 667 C CA . ASP A 1 89 ? -18.156 16.125 -0.287 1 92.19 89 ASP A CA 1
ATOM 668 C C . ASP A 1 89 ? -18.266 14.656 0.081 1 92.19 89 ASP A C 1
ATOM 670 O O . ASP A 1 89 ? -19.266 14.219 0.631 1 92.19 89 ASP A O 1
ATOM 674 N N . ALA A 1 90 ? -17.266 13.953 -0.168 1 90.94 90 ALA A N 1
ATOM 675 C CA . ALA A 1 90 ? -17.281 12.508 0.078 1 90.94 90 ALA A CA 1
ATOM 676 C C . ALA A 1 90 ? -17.328 12.211 1.573 1 90.94 90 ALA A C 1
ATOM 678 O O . ALA A 1 90 ? -18.031 11.289 2.004 1 90.94 90 ALA A O 1
ATOM 679 N N . VAL A 1 91 ? -16.656 13.016 2.309 1 92.62 91 VAL A N 1
ATOM 680 C CA . VAL A 1 91 ? -16.516 12.648 3.713 1 92.62 91 VAL A CA 1
ATOM 681 C C . VAL A 1 91 ? -17.609 13.312 4.535 1 92.62 91 VAL A C 1
ATOM 683 O O . VAL A 1 91 ? -17.828 12.953 5.695 1 92.62 91 VAL A O 1
ATOM 686 N N . SER A 1 92 ? -18.25 14.391 3.967 1 87.94 92 SER A N 1
ATOM 687 C CA . SER A 1 92 ? -19.328 15.086 4.664 1 87.94 92 SER A CA 1
ATOM 688 C C . SER A 1 92 ? -20.641 14.32 4.535 1 87.94 92 SER A C 1
ATOM 690 O O . SER A 1 92 ? -21.578 14.562 5.301 1 87.94 92 SER A O 1
ATOM 692 N N . SER A 1 93 ? -20.75 13.641 3.504 1 71.12 93 SER A N 1
ATOM 693 C CA . SER A 1 93 ? -21.938 12.812 3.32 1 71.12 93 SER A CA 1
ATOM 694 C C . SER A 1 93 ? -21.797 11.477 4.035 1 71.12 93 SER A C 1
ATOM 696 O O . SER A 1 93 ? -20.875 11.289 4.84 1 71.12 93 SER A O 1
ATOM 698 N N . SER A 1 94 ? -22.812 10.578 3.721 1 58.91 94 SER A N 1
ATOM 699 C CA . SER A 1 94 ? -22.672 9.25 4.312 1 58.91 94 SER A CA 1
ATOM 700 C C . SER A 1 94 ? -21.266 8.688 4.074 1 58.91 94 SER A C 1
ATOM 702 O O . SER A 1 94 ? -20.688 8.883 3.006 1 58.91 94 SER A O 1
ATOM 704 N N . GLY A 1 95 ? -20.281 9.016 4.879 1 52.75 95 GLY A N 1
ATOM 705 C CA . GLY A 1 95 ? -18.859 8.781 5.023 1 52.75 95 GLY A CA 1
ATOM 706 C C . GLY A 1 95 ? -18.266 7.926 3.918 1 52.75 95 GLY A C 1
ATOM 707 O O . GLY A 1 95 ? -19.016 7.332 3.133 1 52.75 95 GLY A O 1
ATOM 708 N N . TYR A 1 96 ? -16.859 8.227 3.494 1 51.19 96 TYR A N 1
ATOM 709 C CA . TYR A 1 96 ? -15.961 7.574 2.555 1 51.19 96 TYR A CA 1
ATOM 710 C C . TYR A 1 96 ? -16.188 6.066 2.547 1 51.19 96 TYR A C 1
ATOM 712 O O . TYR A 1 96 ? -16.062 5.422 1.501 1 51.19 96 TYR A O 1
ATOM 720 N N . 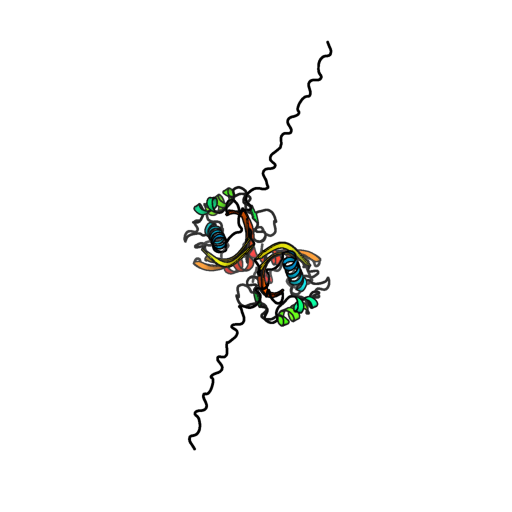SER A 1 97 ? -16.125 5.453 3.75 1 50.56 97 SER A N 1
ATOM 721 C CA . SER A 1 97 ? -16.219 4 3.785 1 50.56 97 SER A CA 1
ATOM 722 C C . SER A 1 97 ? -17.625 3.539 3.43 1 50.56 97 SER A C 1
ATOM 724 O O . SER A 1 97 ? -18.594 3.924 4.086 1 50.56 97 SER A O 1
ATOM 726 N N . GLY A 1 98 ? -17.938 3.781 2.18 1 56.66 98 GLY A N 1
ATOM 727 C CA . GLY A 1 98 ? -19.188 3.15 1.758 1 56.66 98 GLY A CA 1
ATOM 728 C C . GLY A 1 98 ? -19.984 2.572 2.91 1 56.66 98 GLY A C 1
ATOM 729 O O . GLY A 1 98 ? -19.453 2.422 4.02 1 56.66 98 GLY A O 1
ATOM 730 N N . SER A 1 99 ? -21.297 2.533 3.018 1 74.25 99 SER A N 1
ATOM 731 C CA . SER A 1 99 ? -22.406 1.99 3.801 1 74.25 99 SER A CA 1
ATOM 732 C C . SER A 1 99 ? -22.047 0.617 4.367 1 74.25 99 SER A C 1
ATOM 734 O O . SER A 1 99 ? -22.875 -0.017 5.023 1 74.25 99 SER A O 1
ATOM 736 N N . LEU A 1 100 ? -20.547 0.377 4.438 1 91.38 100 LEU A N 1
ATOM 737 C CA . LEU A 1 100 ? -20.297 -1.008 4.82 1 91.38 100 LEU A CA 1
ATOM 738 C C . LEU A 1 100 ? -19.844 -1.099 6.277 1 91.38 100 LEU A C 1
ATOM 740 O O . LEU A 1 100 ? -19.984 -2.152 6.902 1 91.38 100 LEU A O 1
ATOM 744 N N . VAL A 1 101 ? -19.188 0.067 6.758 1 94.69 101 VAL A N 1
ATOM 745 C CA . VAL A 1 101 ? -18.641 0.041 8.109 1 94.69 101 VAL A CA 1
ATOM 746 C C . VAL A 1 101 ? -18.953 1.354 8.82 1 94.69 101 VAL A C 1
ATOM 748 O O . VAL A 1 101 ? -19.328 2.344 8.18 1 94.69 101 VAL A O 1
ATOM 751 N N . THR A 1 102 ? -18.875 1.364 10.094 1 93.75 102 THR A N 1
ATOM 752 C CA . THR A 1 102 ? -18.938 2.516 10.984 1 93.75 102 THR A CA 1
ATOM 753 C C . THR A 1 102 ? -17.75 2.533 11.945 1 93.75 102 THR A C 1
ATOM 755 O O . THR A 1 102 ? -16.906 1.641 11.906 1 93.75 102 THR A O 1
ATOM 758 N N . ASP A 1 103 ? -17.641 3.621 12.773 1 94.94 103 ASP A N 1
ATOM 759 C CA . ASP A 1 103 ? -16.609 3.723 13.797 1 94.94 103 ASP A CA 1
ATOM 760 C C . ASP A 1 103 ? -15.211 3.615 13.188 1 94.94 103 ASP A C 1
ATOM 762 O O . ASP A 1 103 ? -14.359 2.891 13.695 1 94.94 103 ASP A O 1
ATOM 766 N N . VAL A 1 104 ? -15.055 4.23 12.086 1 96 104 VAL A N 1
ATOM 767 C CA . VAL A 1 104 ? -13.766 4.121 11.398 1 96 104 VAL A CA 1
ATOM 768 C C . VAL A 1 104 ? -12.734 5.008 12.086 1 96 104 VAL A C 1
ATOM 770 O O . VAL A 1 104 ? -12.953 6.215 12.25 1 96 104 VAL A O 1
ATOM 773 N N . THR A 1 105 ? -11.617 4.473 12.5 1 97.06 105 THR A N 1
ATOM 774 C CA . THR A 1 105 ? -10.445 5.168 13.016 1 97.06 105 THR A CA 1
ATOM 775 C C . THR A 1 105 ? -9.172 4.648 12.352 1 97.06 105 THR A C 1
ATOM 777 O O . THR A 1 105 ? -9.172 3.564 11.766 1 97.06 105 THR A O 1
ATOM 780 N N . TYR A 1 106 ? -8.18 5.441 12.453 1 97.88 106 TYR A N 1
ATOM 781 C CA . TYR A 1 106 ? -6.91 5.051 11.852 1 97.88 106 TYR A CA 1
ATOM 782 C C . TYR A 1 106 ? -5.762 5.227 12.836 1 97.88 106 TYR A C 1
ATOM 784 O O . TYR A 1 106 ? -5.723 6.207 13.586 1 97.88 106 TYR A O 1
ATOM 792 N N . ASP A 1 107 ? -4.867 4.281 12.789 1 97.88 107 ASP A N 1
ATOM 793 C CA . ASP A 1 107 ? -3.57 4.359 13.453 1 97.88 107 ASP A CA 1
ATOM 794 C C . ASP A 1 107 ? -2.43 4.336 12.438 1 97.88 107 ASP A C 1
ATOM 796 O O . ASP A 1 107 ? -2.463 3.568 11.477 1 97.88 107 ASP A O 1
ATOM 800 N N . VAL A 1 108 ? -1.491 5.223 12.672 1 98.06 108 VAL A N 1
ATOM 801 C CA . VAL A 1 108 ? -0.262 5.168 11.891 1 98.06 108 VAL A CA 1
ATOM 802 C C . VAL A 1 108 ? 0.726 4.203 12.539 1 98.06 108 VAL A C 1
ATOM 804 O O . VAL A 1 108 ? 1.154 4.422 13.68 1 98.06 108 VAL A O 1
ATOM 807 N N . ILE A 1 109 ? 1.122 3.18 11.867 1 97.19 109 ILE A N 1
ATOM 808 C CA . ILE A 1 109 ? 1.975 2.115 12.383 1 97.19 109 ILE A CA 1
ATOM 809 C C . ILE A 1 109 ? 3.443 2.492 12.203 1 97.19 109 ILE A C 1
ATOM 811 O O . ILE A 1 109 ? 4.273 2.229 13.078 1 97.19 109 ILE A O 1
ATOM 815 N N . TYR A 1 110 ? 3.781 3.012 11.117 1 97.44 110 TYR A N 1
ATOM 816 C CA . TYR A 1 110 ? 5.133 3.418 10.758 1 97.44 110 TYR A CA 1
ATOM 817 C C . TYR A 1 110 ? 5.113 4.656 9.867 1 97.44 110 TYR A C 1
ATOM 819 O O . TYR A 1 110 ? 4.262 4.785 8.984 1 97.44 110 TYR A O 1
ATOM 827 N N . LEU A 1 111 ? 5.988 5.551 10.133 1 97.94 111 LEU A N 1
ATOM 828 C CA . LEU A 1 111 ? 6.07 6.816 9.414 1 97.94 111 LEU A CA 1
ATOM 829 C C . LEU A 1 111 ? 7.512 7.133 9.039 1 97.94 111 LEU A C 1
ATOM 831 O O . LEU A 1 111 ? 8.43 6.938 9.836 1 97.94 111 LEU A O 1
ATOM 835 N N . PHE A 1 112 ? 7.688 7.531 7.793 1 94.94 112 PHE A N 1
ATOM 836 C CA . PHE A 1 112 ? 8.969 8.055 7.344 1 94.94 112 PHE A CA 1
ATOM 837 C C . PHE A 1 112 ? 8.781 9.164 6.324 1 94.94 112 PHE A C 1
ATOM 839 O O . PHE A 1 112 ? 7.73 9.25 5.68 1 94.94 112 PHE A O 1
ATOM 846 N N . SER A 1 113 ? 9.719 10.055 6.285 1 92.56 113 SER A N 1
ATOM 847 C CA . SER A 1 113 ? 9.539 11.195 5.391 1 92.56 113 SER A CA 1
ATOM 848 C C . SER A 1 113 ? 10.859 11.602 4.742 1 92.56 113 SER A C 1
ATOM 850 O O . SER A 1 113 ? 11.922 11.461 5.352 1 92.56 113 SER A O 1
ATOM 852 N N . SER A 1 114 ? 10.727 11.969 3.475 1 90.94 114 SER A N 1
ATOM 853 C CA . SER A 1 114 ? 11.812 12.531 2.688 1 90.94 114 SER A CA 1
ATOM 854 C C . SER A 1 114 ? 11.516 13.977 2.285 1 90.94 114 SER A C 1
ATOM 856 O O . SER A 1 114 ? 10.859 14.219 1.269 1 90.94 114 SER A O 1
ATOM 858 N N . CYS A 1 115 ? 12.078 14.859 2.916 1 91.94 115 CYS A N 1
ATOM 859 C CA . CYS A 1 115 ? 11.961 16.312 2.768 1 91.94 115 CYS A CA 1
ATOM 860 C C . CYS A 1 115 ? 10.508 16.719 2.58 1 91.94 115 CYS A C 1
ATOM 862 O O . CYS A 1 115 ? 9.906 17.312 3.477 1 91.94 115 CYS A O 1
ATOM 864 N N . SER A 1 116 ? 9.898 16.344 1.393 1 96.19 116 SER A N 1
ATOM 865 C CA . SER A 1 116 ? 8.547 16.812 1.117 1 96.19 116 SER A CA 1
ATOM 866 C C . SER A 1 116 ? 7.578 15.648 0.925 1 96.19 116 SER A C 1
ATOM 868 O O . SER A 1 116 ? 6.418 15.852 0.558 1 96.19 116 SER A O 1
ATOM 870 N N . VAL A 1 117 ? 8.031 14.398 1.095 1 98.31 117 VAL A N 1
ATOM 871 C CA . VAL A 1 117 ? 7.184 13.227 0.908 1 98.31 117 VAL A CA 1
ATOM 872 C C . VAL A 1 117 ? 7.098 12.438 2.213 1 98.31 117 VAL A C 1
ATOM 874 O O . VAL A 1 117 ? 8.109 12.219 2.883 1 98.31 117 VAL A O 1
ATOM 877 N N . ILE A 1 118 ? 5.883 12.055 2.562 1 98.56 118 ILE A N 1
ATOM 878 C CA . ILE A 1 118 ? 5.613 11.25 3.748 1 98.56 118 ILE A CA 1
ATOM 879 C C . ILE A 1 118 ? 5.156 9.852 3.33 1 98.56 118 ILE A C 1
ATOM 881 O O . ILE A 1 118 ? 4.254 9.711 2.504 1 98.56 118 ILE A O 1
ATOM 885 N N . GLY A 1 119 ? 5.816 8.859 3.775 1 98.5 119 GLY A N 1
ATOM 886 C CA . GLY A 1 119 ? 5.297 7.504 3.746 1 98.5 119 GLY A CA 1
ATOM 887 C C . GLY A 1 119 ? 4.695 7.066 5.066 1 98.5 119 GLY A C 1
ATOM 888 O O . GLY A 1 119 ? 5.266 7.316 6.133 1 98.5 119 GLY A O 1
ATOM 889 N N . ALA A 1 120 ? 3.518 6.41 5.008 1 98.62 120 ALA A N 1
ATOM 890 C CA . ALA A 1 120 ? 2.838 6 6.234 1 98.62 120 ALA A CA 1
ATOM 891 C C . ALA A 1 120 ? 2.18 4.633 6.066 1 98.62 120 ALA A C 1
ATOM 893 O O . ALA A 1 120 ? 1.342 4.449 5.184 1 98.62 120 ALA A O 1
ATOM 894 N N . ARG A 1 121 ? 2.551 3.732 6.859 1 98.56 121 ARG A N 1
ATOM 895 C CA . ARG A 1 121 ? 1.787 2.504 7.055 1 98.56 121 ARG A CA 1
ATOM 896 C C . ARG A 1 121 ? 0.694 2.699 8.102 1 98.56 121 ARG A C 1
ATOM 898 O O . ARG A 1 121 ? 0.952 3.227 9.188 1 98.56 121 ARG A O 1
ATOM 905 N N . TRP A 1 122 ? -0.459 2.252 7.754 1 98.56 122 TRP A N 1
ATOM 906 C CA . TRP A 1 122 ? -1.585 2.564 8.625 1 98.56 122 TRP A CA 1
ATOM 907 C C . TRP A 1 122 ? -2.477 1.344 8.828 1 98.56 122 TRP A C 1
ATOM 909 O O . TRP A 1 122 ? -2.43 0.399 8.031 1 98.56 122 TRP A O 1
ATOM 919 N N . GLN A 1 123 ? -3.203 1.368 9.898 1 98.12 123 GLN A N 1
ATOM 920 C CA . GLN A 1 123 ? -4.285 0.436 10.195 1 98.12 123 GLN A CA 1
ATOM 921 C C . GLN A 1 123 ? -5.598 1.175 10.43 1 98.12 123 GLN A C 1
ATOM 923 O O . GLN A 1 123 ? -5.672 2.064 11.281 1 98.12 123 GLN A O 1
ATOM 928 N N . GLY A 1 124 ? -6.582 0.818 9.664 1 97.25 124 GLY A N 1
ATOM 929 C CA . GLY A 1 124 ? -7.957 1.208 9.93 1 97.25 124 GLY A CA 1
ATOM 930 C C . GLY A 1 124 ? -8.695 0.219 10.812 1 97.25 124 GLY A C 1
ATOM 931 O O . GLY A 1 124 ? -8.547 -0.994 10.648 1 97.25 124 GLY A O 1
ATOM 932 N N . ASN A 1 125 ? -9.359 0.762 11.719 1 97.75 125 ASN A N 1
ATOM 933 C CA . ASN A 1 125 ? -10.258 -0.006 12.57 1 97.75 125 ASN A CA 1
ATOM 934 C C . ASN A 1 125 ? -11.711 0.433 12.398 1 97.75 125 ASN A C 1
ATOM 936 O O . ASN A 1 125 ? -12 1.63 12.352 1 97.75 125 ASN A O 1
ATOM 940 N N . SER A 1 126 ? -12.555 -0.543 12.273 1 97.12 126 SER A N 1
ATOM 941 C CA . SER A 1 126 ? -13.969 -0.223 12.086 1 97.12 126 SER A CA 1
ATOM 942 C C . SER A 1 126 ? -14.859 -1.384 12.516 1 97.12 126 SER A C 1
ATOM 944 O O . SER A 1 126 ? -14.367 -2.402 13.008 1 97.12 126 SER A O 1
ATOM 946 N N . LYS A 1 127 ? -16.188 -1.161 12.422 1 97.19 127 LYS A N 1
ATOM 947 C CA . LYS A 1 127 ? -17.219 -2.17 12.664 1 97.19 127 LYS A CA 1
ATOM 948 C C . LYS A 1 127 ? -18.141 -2.312 11.453 1 97.19 127 LYS A C 1
ATOM 950 O O . LYS A 1 127 ? -18.516 -1.316 10.828 1 97.19 127 LYS A O 1
ATOM 955 N N . SER A 1 128 ? -18.438 -3.574 11.156 1 96.75 128 SER A N 1
ATOM 956 C CA . SER A 1 128 ? -19.359 -3.795 10.047 1 96.75 128 SER A CA 1
ATOM 957 C C . SER A 1 128 ? -20.703 -3.109 10.297 1 96.75 128 SER A C 1
ATOM 959 O O . SER A 1 128 ? -21.203 -3.094 11.43 1 96.75 128 SER A O 1
ATOM 961 N N . ALA A 1 129 ? -21.25 -2.57 9.258 1 94.12 129 ALA A N 1
ATOM 962 C CA . ALA A 1 129 ? -22.562 -1.932 9.289 1 94.12 129 ALA A CA 1
ATOM 963 C C . ALA A 1 129 ? -23.625 -2.824 8.648 1 94.12 129 ALA A C 1
ATOM 965 O O . ALA A 1 129 ? -23.312 -3.902 8.133 1 94.12 129 ALA A O 1
ATOM 966 N N . LYS A 1 130 ? -24.875 -2.416 8.805 1 91.75 130 LYS A N 1
ATOM 967 C CA . LYS A 1 130 ? -25.953 -3.092 8.078 1 91.75 130 LYS A CA 1
ATOM 968 C C . LYS A 1 130 ? -25.922 -2.721 6.594 1 91.75 130 LYS A C 1
ATOM 970 O O . LYS A 1 130 ? -26.094 -1.553 6.238 1 91.75 130 LYS A O 1
ATOM 975 N N . ALA A 1 131 ? -25.594 -3.633 5.754 1 90.5 131 ALA A N 1
ATOM 976 C CA . ALA A 1 131 ? -25.578 -3.451 4.305 1 90.5 131 ALA A CA 1
ATOM 977 C C . ALA A 1 131 ? -25.922 -4.754 3.586 1 90.5 131 ALA A C 1
ATOM 979 O O . ALA A 1 131 ? -25.688 -5.844 4.121 1 90.5 131 ALA A O 1
ATOM 980 N N . ASP A 1 132 ? -26.406 -4.695 2.375 1 88.94 132 ASP A N 1
ATOM 981 C CA . ASP A 1 132 ? -26.906 -5.859 1.649 1 88.94 132 ASP A CA 1
ATOM 982 C C . ASP A 1 132 ? -25.781 -6.824 1.305 1 88.94 132 ASP A C 1
ATOM 984 O O . ASP A 1 132 ? -26 -8.039 1.252 1 88.94 132 ASP A O 1
ATOM 988 N N . ASN A 1 133 ? -24.672 -6.297 1.139 1 89.88 133 ASN A N 1
ATOM 989 C CA . ASN A 1 133 ? -23.578 -7.137 0.656 1 89.88 133 ASN A CA 1
ATOM 990 C C . ASN A 1 133 ? -22.625 -7.527 1.785 1 89.88 133 ASN A C 1
ATOM 992 O O . ASN A 1 133 ? -21.562 -8.094 1.538 1 89.88 133 ASN A O 1
ATOM 996 N N . VAL A 1 134 ? -23 -7.133 2.953 1 92.94 134 VAL A N 1
ATOM 997 C CA . VAL A 1 134 ? -22.234 -7.535 4.129 1 92.94 134 VAL A CA 1
ATOM 998 C C . VAL A 1 134 ? -22.938 -8.695 4.824 1 92.94 134 VAL A C 1
ATOM 1000 O O . VAL A 1 134 ? -24.094 -8.578 5.23 1 92.94 134 VAL A O 1
ATOM 1003 N N . THR A 1 135 ? -22.172 -9.766 4.992 1 94.56 135 THR A N 1
ATOM 1004 C CA . THR A 1 135 ? -22.859 -10.969 5.457 1 94.56 135 THR A CA 1
ATOM 1005 C C . THR A 1 135 ? -22.484 -11.289 6.898 1 94.56 135 THR A C 1
ATOM 1007 O O . THR A 1 135 ? -23.062 -12.18 7.516 1 94.56 135 THR A O 1
ATOM 1010 N N . VAL A 1 136 ? -21.578 -10.602 7.461 1 96.94 136 VAL A N 1
ATOM 1011 C CA . VAL A 1 136 ? -21.203 -10.82 8.859 1 96.94 136 VAL A CA 1
ATOM 1012 C C . VAL A 1 136 ? -22.125 -9.992 9.766 1 96.94 136 VAL A C 1
ATOM 1014 O O . VAL A 1 136 ? -22.75 -9.039 9.312 1 96.94 136 VAL A O 1
ATOM 1017 N N . PRO A 1 137 ? -22.234 -10.375 11.031 1 97.56 137 PRO A N 1
ATOM 1018 C CA . PRO A 1 137 ? -23.109 -9.617 11.93 1 97.56 137 PRO A CA 1
ATOM 1019 C C . PRO A 1 137 ? -22.703 -8.148 12.047 1 97.56 137 PRO A C 1
ATOM 1021 O O . PRO A 1 137 ? -21.5 -7.836 12.039 1 97.56 137 PRO A O 1
ATOM 1024 N N . VAL A 1 138 ? -23.672 -7.32 12.148 1 96.5 138 VAL A N 1
ATOM 1025 C CA . VAL A 1 138 ? -23.422 -5.906 12.406 1 96.5 138 VAL A CA 1
ATOM 1026 C C . VAL A 1 138 ? -22.578 -5.758 13.672 1 96.5 138 VAL A C 1
ATOM 1028 O O . VAL A 1 138 ? -22.812 -6.434 14.672 1 96.5 138 VAL A O 1
ATOM 1031 N N . GLY A 1 139 ? -21.531 -4.941 13.594 1 97.25 139 GLY A N 1
ATOM 1032 C CA . GLY A 1 139 ? -20.688 -4.699 14.75 1 97.25 139 GLY A CA 1
ATOM 1033 C C . GLY A 1 139 ? -19.422 -5.543 14.75 1 97.25 139 GLY A C 1
ATOM 1034 O O . GLY A 1 139 ? -18.578 -5.41 15.648 1 97.25 139 GLY A O 1
ATOM 1035 N N . THR A 1 140 ? -19.234 -6.434 13.773 1 98.19 140 THR A N 1
ATOM 1036 C CA . THR A 1 140 ? -18 -7.215 13.641 1 98.19 140 THR A CA 1
ATOM 1037 C C . THR A 1 140 ? -16.797 -6.297 13.422 1 98.19 140 THR A C 1
ATOM 1039 O O . THR A 1 140 ? -16.859 -5.375 12.609 1 98.19 140 THR A O 1
ATOM 1042 N N . ALA A 1 141 ? -15.758 -6.531 14.203 1 98.19 141 ALA A N 1
ATOM 1043 C CA . ALA A 1 141 ? -14.547 -5.73 14.047 1 98.19 141 ALA A CA 1
ATOM 1044 C C . ALA A 1 141 ? -13.875 -6.004 12.703 1 98.19 141 ALA A C 1
ATOM 1046 O O . ALA A 1 141 ? -13.68 -7.16 12.32 1 98.19 141 ALA A O 1
ATOM 1047 N N . ILE A 1 142 ? -13.562 -4.965 11.984 1 97.38 142 ILE A N 1
ATOM 1048 C CA . ILE A 1 142 ? -12.891 -5.035 10.695 1 97.38 142 ILE A CA 1
ATOM 1049 C C . ILE A 1 142 ? -11.547 -4.324 10.773 1 97.38 142 ILE A C 1
ATOM 1051 O O . ILE A 1 142 ? -11.469 -3.172 11.211 1 97.38 142 ILE A O 1
ATOM 1055 N N . ARG A 1 143 ? -10.5 -5.016 10.359 1 97.5 143 ARG A N 1
ATOM 1056 C CA . ARG A 1 143 ? -9.148 -4.469 10.266 1 97.5 143 ARG A CA 1
ATOM 1057 C C . ARG A 1 143 ? -8.75 -4.234 8.812 1 97.5 143 ARG A C 1
ATOM 1059 O O . ARG A 1 143 ? -8.875 -5.129 7.977 1 97.5 143 ARG A O 1
ATOM 1066 N N . TYR A 1 144 ? -8.344 -3.062 8.539 1 96.94 144 TYR A N 1
ATOM 1067 C CA . TYR A 1 144 ? -7.98 -2.643 7.191 1 96.94 144 TYR A CA 1
ATOM 1068 C C . TYR A 1 144 ? -6.598 -1.997 7.176 1 96.94 144 TYR A C 1
ATOM 1070 O O . TYR A 1 144 ? -6.359 -1.011 7.875 1 96.94 144 TYR A O 1
ATOM 1078 N N . LEU A 1 145 ? -5.637 -2.531 6.359 1 98.12 145 LEU A N 1
ATOM 1079 C CA . LEU A 1 145 ? -4.262 -2.043 6.363 1 98.12 145 LEU A CA 1
ATOM 1080 C C . LEU A 1 145 ? -3.887 -1.464 5.004 1 98.12 145 LEU A C 1
ATOM 1082 O O . LEU A 1 145 ? -4.469 -1.838 3.982 1 98.12 145 LEU A O 1
ATOM 1086 N N . GLY A 1 146 ? -2.949 -0.601 4.957 1 98.31 146 GLY A N 1
ATOM 1087 C CA . GLY A 1 146 ? -2.432 -0.04 3.719 1 98.31 146 GLY A CA 1
ATOM 1088 C C . GLY A 1 146 ? -1.21 0.836 3.924 1 98.31 146 GLY A C 1
ATOM 1089 O O . GLY A 1 146 ? -0.72 0.971 5.047 1 98.31 146 GLY A O 1
ATOM 1090 N N . THR A 1 147 ? -0.637 1.292 2.873 1 98.75 147 THR A N 1
ATOM 1091 C CA . THR A 1 147 ? 0.448 2.268 2.84 1 98.75 147 THR A CA 1
ATOM 1092 C C . THR A 1 147 ? 0.115 3.414 1.889 1 98.75 147 THR A C 1
ATOM 1094 O O . THR A 1 147 ? -0.312 3.184 0.755 1 98.75 147 THR A O 1
ATOM 1097 N N . ASP A 1 148 ? 0.263 4.617 2.402 1 98.75 148 ASP A N 1
ATOM 1098 C CA . ASP A 1 148 ? 0.117 5.816 1.583 1 98.75 148 ASP A CA 1
ATOM 1099 C C . ASP A 1 148 ? 1.44 6.566 1.469 1 98.75 148 ASP A C 1
ATOM 1101 O O . ASP A 1 148 ? 2.264 6.527 2.387 1 98.75 148 ASP A O 1
ATOM 1105 N N . TYR A 1 149 ? 1.659 7.188 0.363 1 98.62 149 TYR A N 1
ATOM 1106 C CA . TYR A 1 149 ? 2.631 8.273 0.373 1 98.62 149 TYR A CA 1
ATOM 1107 C C . TYR A 1 149 ? 1.971 9.602 0.004 1 98.62 149 TYR A C 1
ATOM 1109 O O . TYR A 1 149 ? 1.066 9.633 -0.833 1 98.62 149 TYR A O 1
ATOM 1117 N N . LEU A 1 150 ? 2.383 10.617 0.688 1 98.88 150 LEU A N 1
ATOM 1118 C CA . LEU A 1 150 ? 1.828 11.961 0.613 1 98.88 150 LEU A CA 1
ATOM 1119 C C . LEU A 1 150 ? 2.881 12.953 0.14 1 98.88 150 LEU A C 1
ATOM 1121 O O . LEU A 1 150 ? 3.959 13.055 0.732 1 98.88 150 LEU A O 1
ATOM 1125 N N . GLN A 1 151 ? 2.59 13.625 -0.899 1 98.69 151 GLN A N 1
ATOM 1126 C CA . GLN A 1 151 ? 3.443 14.727 -1.347 1 98.69 151 GLN A CA 1
ATOM 1127 C C . GLN A 1 151 ? 2.926 16.062 -0.834 1 98.69 151 GLN A C 1
ATOM 1129 O O . GLN A 1 151 ? 1.751 16.391 -1.009 1 98.69 151 GLN A O 1
ATOM 1134 N N . VAL A 1 152 ? 3.848 16.828 -0.238 1 98.62 152 VAL A N 1
ATOM 1135 C CA . VAL A 1 152 ? 3.48 18 0.539 1 98.62 152 VAL A CA 1
ATOM 1136 C C . VAL A 1 152 ? 4.141 19.234 -0.06 1 98.62 152 VAL A C 1
ATOM 1138 O O . VAL A 1 152 ? 5.332 19.219 -0.379 1 98.62 152 VAL A O 1
ATOM 1141 N N . ASP A 1 153 ? 3.32 20.203 -0.262 1 98.31 153 ASP A N 1
ATOM 1142 C CA . ASP A 1 153 ? 3.875 21.516 -0.596 1 98.31 153 ASP A CA 1
ATOM 1143 C C . ASP A 1 153 ? 4.59 22.141 0.604 1 98.31 153 ASP A C 1
ATOM 1145 O O . ASP A 1 153 ? 3.967 22.406 1.633 1 98.31 153 ASP A O 1
ATOM 1149 N N . LEU A 1 154 ? 5.855 22.391 0.454 1 97.31 154 LEU A N 1
ATOM 1150 C CA . LEU A 1 154 ? 6.656 22.797 1.602 1 97.31 154 LEU A CA 1
ATOM 1151 C C . LEU A 1 154 ? 6.355 24.234 1.993 1 97.31 154 LEU A C 1
ATOM 1153 O O . LEU A 1 154 ? 6.641 24.656 3.117 1 97.31 154 LEU A O 1
ATOM 1157 N N . ALA A 1 155 ? 5.816 24.969 1.116 1 97.06 155 ALA A N 1
ATOM 1158 C CA . ALA A 1 155 ? 5.48 26.344 1.436 1 97.06 155 ALA A CA 1
ATOM 1159 C C . ALA A 1 155 ? 4.203 26.422 2.268 1 97.06 155 ALA A C 1
ATOM 1161 O O . ALA A 1 155 ? 4.141 27.156 3.254 1 97.06 155 ALA A O 1
ATOM 1162 N N . THR A 1 156 ? 3.24 25.656 1.938 1 97.81 156 THR A N 1
ATOM 1163 C CA . THR A 1 156 ? 1.944 25.734 2.602 1 97.81 156 THR A CA 1
ATOM 1164 C C . THR A 1 156 ? 1.793 24.625 3.631 1 97.81 156 THR A C 1
ATOM 1166 O O . THR A 1 156 ? 0.904 24.672 4.484 1 97.81 156 THR A O 1
ATOM 1169 N N . ARG A 1 157 ? 2.584 23.547 3.461 1 98.19 157 ARG A N 1
ATOM 1170 C CA . ARG A 1 157 ? 2.551 22.328 4.27 1 98.19 157 ARG A CA 1
ATOM 1171 C C . ARG A 1 157 ? 1.263 21.547 4.031 1 98.19 157 ARG A C 1
ATOM 1173 O O . ARG A 1 157 ? 0.848 20.75 4.875 1 98.19 157 ARG A O 1
ATOM 1180 N N . LEU A 1 158 ? 0.602 21.797 2.854 1 98.88 158 LEU A N 1
ATOM 1181 C CA . LEU A 1 158 ? -0.596 21.062 2.459 1 98.88 158 LEU A CA 1
ATOM 1182 C C . LEU A 1 158 ? -0.249 19.938 1.503 1 98.88 158 LEU A C 1
ATOM 1184 O O . LEU A 1 158 ? 0.661 20.062 0.681 1 98.88 158 LEU A O 1
ATOM 1188 N N . ILE A 1 159 ? -0.979 18.844 1.661 1 98.88 159 ILE A N 1
ATOM 1189 C CA . ILE A 1 159 ? -0.827 17.734 0.737 1 98.88 159 ILE A CA 1
ATOM 1190 C C . ILE A 1 159 ? -1.414 18.094 -0.623 1 98.88 159 ILE A C 1
ATOM 1192 O O . ILE A 1 159 ? -2.562 18.547 -0.711 1 98.88 159 ILE A O 1
ATOM 1196 N N . TYR A 1 160 ? -0.635 17.891 -1.672 1 98.81 160 TYR A N 1
ATOM 1197 C CA . TYR A 1 160 ? -1.197 18.156 -2.99 1 98.81 160 TYR A CA 1
ATOM 1198 C C . TYR A 1 160 ? -1.411 16.875 -3.768 1 98.81 160 TYR A C 1
ATOM 1200 O O . TYR A 1 160 ? -2.1 16.859 -4.793 1 98.81 160 TYR A O 1
ATOM 1208 N N . ASN A 1 161 ? -0.831 15.773 -3.283 1 98.75 161 ASN A N 1
ATOM 1209 C CA . ASN A 1 161 ? -1.021 14.461 -3.895 1 98.75 161 ASN A CA 1
ATOM 1210 C C . ASN A 1 161 ? -0.916 13.344 -2.861 1 98.75 161 ASN A C 1
ATOM 1212 O O . ASN A 1 161 ? -0.038 13.375 -1.997 1 98.75 161 ASN A O 1
ATOM 1216 N N . ALA A 1 162 ? -1.822 12.406 -2.914 1 98.81 162 ALA A N 1
ATOM 1217 C CA . ALA A 1 162 ? -1.764 11.18 -2.123 1 98.81 162 ALA A CA 1
ATOM 1218 C C . ALA A 1 162 ? -1.958 9.945 -3.004 1 98.81 162 ALA A C 1
ATOM 1220 O O . ALA A 1 162 ? -2.771 9.961 -3.932 1 98.81 162 ALA A O 1
ATOM 1221 N N . THR A 1 163 ? -1.193 8.953 -2.787 1 98.62 163 THR A N 1
ATOM 1222 C CA . THR A 1 163 ? -1.336 7.656 -3.439 1 98.62 163 THR A CA 1
ATOM 1223 C C . THR A 1 163 ? -1.409 6.539 -2.406 1 98.62 163 THR A C 1
ATOM 1225 O O . THR A 1 163 ? -0.599 6.488 -1.479 1 98.62 163 THR A O 1
ATOM 1228 N N . SER A 1 164 ? -2.414 5.641 -2.592 1 98.19 164 SER A N 1
ATOM 1229 C CA . SER A 1 164 ? -2.621 4.57 -1.621 1 98.19 164 SER A CA 1
ATOM 1230 C C . SER A 1 164 ? -2.502 3.197 -2.275 1 98.19 164 SER A C 1
ATOM 1232 O O . SER A 1 164 ? -2.879 3.023 -3.436 1 98.19 164 SER A O 1
ATOM 1234 N N . SER A 1 165 ? -1.915 2.289 -1.583 1 98.12 165 SER A N 1
ATOM 1235 C CA . SER A 1 165 ? -2.105 0.85 -1.74 1 98.12 165 SER A CA 1
ATOM 1236 C C . SER A 1 165 ? -2.666 0.224 -0.468 1 98.12 165 SER A C 1
ATOM 1238 O O . SER A 1 165 ? -2.137 0.443 0.624 1 98.12 165 SER A O 1
ATOM 1240 N N . SER A 1 166 ? -3.713 -0.533 -0.588 1 97.12 166 SER A N 1
ATOM 1241 C CA . SER A 1 166 ? -4.344 -1.075 0.61 1 97.12 166 SER A CA 1
ATOM 1242 C C . SER A 1 166 ? -4.781 -2.521 0.4 1 97.12 166 SER A C 1
ATOM 1244 O O . SER A 1 166 ? -4.852 -2.994 -0.736 1 97.12 166 SER A O 1
ATOM 1246 N N . ASP A 1 167 ? -5.004 -3.184 1.513 1 96.88 167 ASP A N 1
ATOM 1247 C CA . ASP A 1 167 ? -5.305 -4.613 1.506 1 96.88 167 ASP A CA 1
ATOM 1248 C C . ASP A 1 167 ? -6.805 -4.859 1.348 1 96.88 167 ASP A C 1
ATOM 1250 O O . ASP A 1 167 ? -7.426 -5.496 2.197 1 96.88 167 ASP A O 1
ATOM 1254 N N . LEU A 1 168 ? -7.316 -4.535 0.185 1 96 168 LEU A N 1
ATOM 1255 C CA . LEU A 1 168 ? -8.75 -4.543 -0.078 1 96 168 LEU A CA 1
ATOM 1256 C C . LEU A 1 168 ? -9.289 -5.969 -0.094 1 96 168 LEU A C 1
ATOM 1258 O O . LEU A 1 168 ? -10.438 -6.207 0.299 1 96 168 LEU A O 1
ATOM 1262 N N . LEU A 1 169 ? -8.469 -6.883 -0.539 1 95.44 169 LEU A N 1
ATOM 1263 C CA . LEU A 1 169 ? -8.914 -8.273 -0.519 1 95.44 169 LEU A CA 1
ATOM 1264 C C . LEU A 1 169 ? -9.289 -8.703 0.895 1 95.44 169 LEU A C 1
ATOM 1266 O O . LEU A 1 169 ? -10.391 -9.219 1.117 1 95.44 169 LEU A O 1
ATOM 1270 N N . ASN A 1 170 ? -8.359 -8.484 1.82 1 95.94 170 ASN A N 1
ATOM 1271 C CA . ASN A 1 170 ? -8.617 -8.828 3.213 1 95.94 170 ASN A CA 1
ATOM 1272 C C . ASN A 1 170 ? -9.82 -8.07 3.766 1 95.94 170 ASN A C 1
ATOM 1274 O O . ASN A 1 170 ? -10.609 -8.625 4.535 1 95.94 170 ASN A O 1
ATOM 1278 N N . TYR A 1 171 ? -9.953 -6.836 3.373 1 95.56 171 TYR A N 1
ATOM 1279 C CA . TYR A 1 171 ? -11.055 -5.984 3.809 1 95.56 171 TYR A CA 1
ATOM 1280 C C . TYR A 1 171 ? -12.398 -6.59 3.418 1 95.56 171 TYR A C 1
ATOM 1282 O O . TYR A 1 171 ? -13.258 -6.805 4.273 1 95.56 171 TYR A O 1
ATOM 1290 N N . TYR A 1 172 ? -12.562 -6.934 2.215 1 94.81 172 TYR A N 1
ATOM 1291 C CA . TYR A 1 172 ? -13.844 -7.434 1.728 1 94.81 172 TYR A CA 1
ATOM 1292 C C . TYR A 1 172 ? -14.086 -8.867 2.201 1 94.81 172 TYR A C 1
ATOM 1294 O O . TYR A 1 172 ? -15.234 -9.266 2.432 1 94.81 172 TYR A O 1
ATOM 1302 N N . LYS A 1 173 ? -13.078 -9.633 2.355 1 95.12 173 LYS A N 1
ATOM 1303 C CA . LYS A 1 173 ? -13.258 -10.969 2.906 1 95.12 173 LYS A CA 1
ATOM 1304 C C . LYS A 1 173 ? -13.797 -10.914 4.332 1 95.12 173 LYS A C 1
ATOM 1306 O O . LYS A 1 173 ? -14.695 -11.68 4.688 1 95.12 173 LYS A O 1
ATOM 1311 N N . GLN A 1 174 ? -13.25 -10.031 5.137 1 95.69 174 GLN A N 1
ATOM 1312 C CA . GLN A 1 174 ? -13.719 -9.875 6.508 1 95.69 174 GLN A CA 1
ATOM 1313 C C . GLN A 1 174 ? -15.195 -9.492 6.539 1 95.69 174 GLN A C 1
ATOM 1315 O O . GLN A 1 174 ? -15.922 -9.867 7.461 1 95.69 174 GLN A O 1
ATOM 1320 N N . LEU A 1 175 ? -15.625 -8.773 5.516 1 95.5 175 LEU A N 1
ATOM 1321 C CA . LEU A 1 175 ? -17 -8.289 5.445 1 95.5 175 LEU A CA 1
ATOM 1322 C C . LEU A 1 175 ? -17.922 -9.336 4.824 1 95.5 175 LEU A C 1
ATOM 1324 O O . LEU A 1 175 ? -19.141 -9.211 4.887 1 95.5 175 LEU A O 1
ATOM 1328 N N . GLY A 1 176 ? -17.359 -10.391 4.258 1 94.12 176 GLY A N 1
ATOM 1329 C CA . GLY A 1 176 ? -18.156 -11.359 3.521 1 94.12 176 GLY A CA 1
ATOM 1330 C C . GLY A 1 176 ? -18.844 -10.766 2.307 1 94.12 176 GLY A C 1
ATOM 1331 O O . GLY A 1 176 ? -19.969 -11.148 1.981 1 94.12 176 GLY A O 1
ATOM 1332 N N . ASP A 1 177 ? -18.219 -9.781 1.739 1 90.75 177 ASP A N 1
ATOM 1333 C CA . ASP A 1 177 ? -18.812 -9.094 0.593 1 90.75 177 ASP A CA 1
ATOM 1334 C C . ASP A 1 177 ? -18.516 -9.844 -0.706 1 90.75 177 ASP A C 1
ATOM 1336 O O . ASP A 1 177 ? -17.578 -9.492 -1.424 1 90.75 177 ASP A O 1
ATOM 1340 N N . SER A 1 178 ? -19.359 -10.68 -1.08 1 85.5 178 SER A N 1
ATOM 1341 C CA . SER A 1 178 ? -19.172 -11.516 -2.258 1 85.5 178 SER A CA 1
ATOM 1342 C C . SER A 1 178 ? -19.406 -10.734 -3.543 1 85.5 178 SER A C 1
ATOM 1344 O O . SER A 1 178 ? -18.953 -11.133 -4.613 1 85.5 178 SER A O 1
ATOM 1346 N N . SER A 1 179 ? -20.172 -9.68 -3.428 1 84.19 179 SER A N 1
ATOM 1347 C CA . SER A 1 179 ? -20.438 -8.891 -4.629 1 84.19 179 SER A CA 1
ATOM 1348 C C . SER A 1 179 ? -19.156 -8.305 -5.207 1 84.19 179 SER A C 1
ATOM 1350 O O . SER A 1 179 ? -18.984 -8.242 -6.426 1 84.19 179 SER A O 1
ATOM 1352 N N . VAL A 1 180 ? -18.281 -7.926 -4.332 1 85 180 VAL A N 1
ATOM 1353 C CA . VAL A 1 180 ? -17.016 -7.359 -4.777 1 85 180 VAL A CA 1
ATOM 1354 C C . VAL A 1 180 ? -16.031 -8.484 -5.09 1 85 180 VAL A C 1
ATOM 1356 O O . VAL A 1 180 ? -15.305 -8.422 -6.086 1 85 180 VAL A O 1
ATOM 1359 N N . LEU A 1 181 ? -16.016 -9.523 -4.32 1 87.44 181 LEU A N 1
ATOM 1360 C CA . LEU A 1 181 ? -15.055 -10.609 -4.469 1 87.44 181 LEU A CA 1
ATOM 1361 C C . LEU A 1 181 ? -15.336 -11.414 -5.73 1 87.44 181 LEU A C 1
ATOM 1363 O O . LEU A 1 181 ? -14.406 -11.812 -6.438 1 87.44 181 LEU A O 1
ATOM 1367 N N . ALA A 1 182 ? -16.594 -11.672 -6.043 1 76.75 182 ALA A N 1
ATOM 1368 C CA . ALA A 1 182 ? -16.984 -12.523 -7.168 1 76.75 182 ALA A CA 1
ATOM 1369 C C . ALA A 1 182 ? -17.156 -11.695 -8.438 1 76.75 182 ALA A C 1
ATOM 1371 O O . ALA A 1 182 ? -17.219 -12.25 -9.539 1 76.75 182 ALA A O 1
ATOM 1372 N N . GLY A 1 183 ? -17.266 -10.422 -8.344 1 68.06 183 GLY A N 1
ATOM 1373 C CA . GLY A 1 183 ? -17.609 -9.617 -9.508 1 68.06 183 GLY A CA 1
ATOM 1374 C C . GLY A 1 183 ? -16.406 -9.227 -10.344 1 68.06 183 GLY A C 1
ATOM 1375 O O . GLY A 1 183 ? -15.266 -9.352 -9.898 1 68.06 183 GLY A O 1
ATOM 1376 N N . MET B 1 1 ? 64.188 -5.09 57.938 1 31.19 1 MET B N 1
ATOM 1377 C CA . MET B 1 1 ? 64.188 -4.656 56.562 1 31.19 1 MET B CA 1
ATOM 1378 C C . MET B 1 1 ? 62.719 -4.414 56.062 1 31.19 1 MET B C 1
ATOM 1380 O O . MET B 1 1 ? 61.906 -5.328 56.094 1 31.19 1 MET B O 1
ATOM 1384 N N . GLN B 1 2 ? 62.25 -3.172 56.312 1 39.81 2 GLN B N 1
ATOM 1385 C CA . GLN B 1 2 ? 60.875 -2.697 56.094 1 39.81 2 GLN B CA 1
ATOM 1386 C C . GLN B 1 2 ? 60.531 -2.711 54.594 1 39.81 2 GLN B C 1
ATOM 1388 O O . GLN B 1 2 ? 61.281 -2.174 53.781 1 39.81 2 GLN B O 1
ATOM 1393 N N . LEU B 1 3 ? 59.688 -3.713 54.281 1 44.03 3 LEU B N 1
ATOM 1394 C CA . LEU B 1 3 ? 59.312 -3.912 52.875 1 44.03 3 LEU B CA 1
ATOM 1395 C C . LEU B 1 3 ? 58.562 -2.688 52.344 1 44.03 3 LEU B C 1
ATOM 1397 O O . LEU B 1 3 ? 57.656 -2.168 53 1 44.03 3 LEU B O 1
ATOM 1401 N N . PRO B 1 4 ? 59.188 -1.998 51.375 1 49.19 4 PRO B N 1
ATOM 1402 C CA . PRO B 1 4 ? 58.562 -0.785 50.875 1 49.19 4 PRO B CA 1
ATOM 1403 C C . PRO B 1 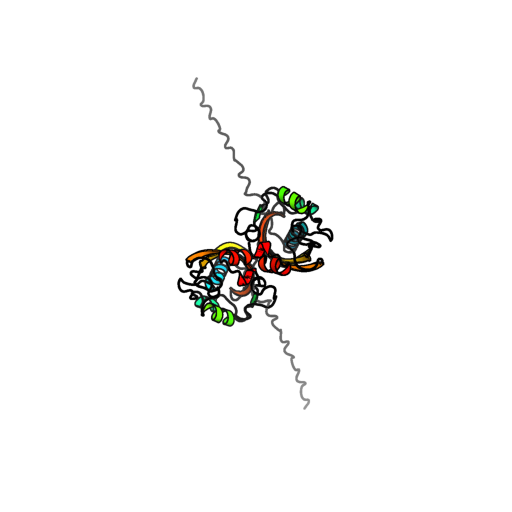4 ? 57.156 -1.045 50.312 1 49.19 4 PRO B C 1
ATOM 1405 O O . PRO B 1 4 ? 56.875 -2.154 49.844 1 49.19 4 PRO B O 1
ATOM 1408 N N . PRO B 1 5 ? 56.156 -0.227 50.781 1 46.38 5 PRO B N 1
ATOM 1409 C CA . PRO B 1 5 ? 54.781 -0.364 50.281 1 46.38 5 PRO B CA 1
ATOM 1410 C C . PRO B 1 5 ? 54.688 -0.221 48.75 1 46.38 5 PRO B C 1
ATOM 1412 O O . PRO B 1 5 ? 55.281 0.677 48.188 1 46.38 5 PRO B O 1
ATOM 1415 N N . ILE B 1 6 ? 54.531 -1.368 48.062 1 44.81 6 ILE B N 1
ATOM 1416 C CA . ILE B 1 6 ? 54.312 -1.378 46.625 1 44.81 6 ILE B CA 1
ATOM 1417 C C . ILE B 1 6 ? 53.062 -0.543 46.281 1 44.81 6 ILE B C 1
ATOM 1419 O O . ILE B 1 6 ? 51.969 -0.835 46.75 1 44.81 6 ILE B O 1
ATOM 1423 N N . LEU B 1 7 ? 53.25 0.719 46 1 35.78 7 LEU B N 1
ATOM 1424 C CA . LEU B 1 7 ? 52.156 1.525 45.469 1 35.78 7 LEU B CA 1
ATOM 1425 C C . LEU B 1 7 ? 51.625 0.931 44.156 1 35.78 7 LEU B C 1
ATOM 1427 O O . LEU B 1 7 ? 52.375 0.83 43.156 1 35.78 7 LEU B O 1
ATOM 1431 N N . LEU B 1 8 ? 50.625 0.146 44.219 1 33.5 8 LEU B N 1
ATOM 1432 C CA . LEU B 1 8 ? 49.938 -0.32 43.031 1 33.5 8 LEU B CA 1
ATOM 1433 C C . LEU B 1 8 ? 49.312 0.849 42.281 1 33.5 8 LEU B C 1
ATOM 1435 O O . LEU B 1 8 ? 48.469 1.562 42.812 1 33.5 8 LEU B O 1
ATOM 1439 N N . ALA B 1 9 ? 50.125 1.373 41.344 1 41.75 9 ALA B N 1
ATOM 1440 C CA . ALA B 1 9 ? 49.5 2.338 40.438 1 41.75 9 ALA B CA 1
ATOM 1441 C C . ALA B 1 9 ? 48.312 1.722 39.688 1 41.75 9 ALA B C 1
ATOM 1443 O O . ALA B 1 9 ? 48.469 0.686 39.031 1 41.75 9 ALA B O 1
ATOM 1444 N N . ILE B 1 10 ? 47.156 2.021 40.188 1 39.25 10 ILE B N 1
ATOM 1445 C CA . ILE B 1 10 ? 45.969 1.625 39.438 1 39.25 10 ILE B CA 1
ATOM 1446 C C . ILE B 1 10 ? 46 2.266 38.062 1 39.25 10 ILE B C 1
ATOM 1448 O O . ILE B 1 10 ? 46.062 3.492 37.938 1 39.25 10 ILE B O 1
ATOM 1452 N N . PRO B 1 11 ? 46.469 1.438 37.094 1 40.09 11 PRO B N 1
ATOM 1453 C CA . PRO B 1 11 ? 46.344 2.08 35.781 1 40.09 11 PRO B CA 1
ATOM 1454 C C . PRO B 1 11 ? 44.938 2.594 35.5 1 40.09 11 PRO B C 1
ATOM 1456 O O . PRO B 1 11 ? 43.938 1.888 35.781 1 40.09 11 PRO B O 1
ATOM 1459 N N . PHE B 1 12 ? 44.719 3.879 35.656 1 37.03 12 PHE B N 1
ATOM 1460 C CA . PHE B 1 12 ? 43.5 4.457 35.094 1 37.03 12 PHE B CA 1
ATOM 1461 C C . PHE B 1 12 ? 43.312 4.027 33.656 1 37.03 12 PHE B C 1
ATOM 1463 O O . PHE B 1 12 ? 44.125 4.352 32.781 1 37.03 12 PHE B O 1
ATOM 1470 N N . VAL B 1 13 ? 42.719 2.906 33.438 1 35.28 13 VAL B N 1
ATOM 1471 C CA . VAL B 1 13 ? 42.281 2.623 32.094 1 35.28 13 VAL B CA 1
ATOM 1472 C C . VAL B 1 13 ? 41.469 3.791 31.547 1 35.28 13 VAL B C 1
ATOM 1474 O O . VAL B 1 13 ? 40.406 4.098 32.062 1 35.28 13 VAL B O 1
ATOM 1477 N N . CYS B 1 14 ? 42.125 4.805 31.094 1 34.81 14 CYS B N 1
ATOM 1478 C CA . CYS B 1 14 ? 41.344 5.699 30.234 1 34.81 14 CYS B CA 1
ATOM 1479 C C . CYS B 1 14 ? 40.562 4.91 29.203 1 34.81 14 CYS B C 1
ATOM 1481 O O . CYS B 1 14 ? 41.125 4.32 28.281 1 34.81 14 CYS B O 1
ATOM 1483 N N . GLY B 1 15 ? 39.469 4.301 29.688 1 33.53 15 GLY B N 1
ATOM 1484 C CA . GLY B 1 15 ? 38.625 3.822 28.625 1 33.53 15 GLY B CA 1
ATOM 1485 C C . GLY B 1 15 ? 38.438 4.828 27.5 1 33.53 15 GLY B C 1
ATOM 1486 O O . GLY B 1 15 ? 38.031 5.965 27.734 1 33.53 15 GLY B O 1
ATOM 1487 N N . TYR B 1 16 ? 39.344 4.773 26.5 1 35.97 16 TYR B N 1
ATOM 1488 C CA . TYR B 1 16 ? 38.938 5.469 25.281 1 35.97 16 TYR B CA 1
ATOM 1489 C C . TYR B 1 16 ? 37.438 5.336 25.047 1 35.97 16 TYR B C 1
ATOM 1491 O O . TYR B 1 16 ? 36.906 4.223 24.984 1 35.97 16 TYR B O 1
ATOM 1499 N N . ILE B 1 17 ? 36.625 6.105 25.734 1 33.94 17 ILE B N 1
ATOM 1500 C CA . ILE B 1 17 ? 35.312 6.246 25.125 1 33.94 17 ILE B CA 1
ATOM 1501 C C . ILE B 1 17 ? 35.469 6.367 23.609 1 33.94 17 ILE B C 1
ATOM 1503 O O . ILE B 1 17 ? 36.094 7.309 23.109 1 33.94 17 ILE B O 1
ATOM 1507 N N . THR B 1 18 ? 35.75 5.25 22.922 1 37.22 18 THR B N 1
ATOM 1508 C CA . THR B 1 18 ? 35.594 5.363 21.469 1 37.22 18 THR B CA 1
ATOM 1509 C C . THR B 1 18 ? 34.531 6.387 21.125 1 37.22 18 THR B C 1
ATOM 1511 O O . THR B 1 18 ? 33.5 6.48 21.812 1 37.22 18 THR B O 1
ATOM 1514 N N . SER B 1 19 ? 35.031 7.566 20.734 1 38.56 19 SER B N 1
ATOM 1515 C CA . SER B 1 19 ? 34.156 8.555 20.109 1 38.56 19 SER B CA 1
ATOM 1516 C C . SER B 1 19 ? 32.906 7.895 19.484 1 38.56 19 SER B C 1
ATOM 1518 O O . SER B 1 19 ? 33 6.766 19 1 38.56 19 SER B O 1
ATOM 1520 N N . PRO B 1 20 ? 31.781 8.188 19.781 1 40.88 20 PRO B N 1
ATOM 1521 C CA . PRO B 1 20 ? 30.609 7.719 19.016 1 40.88 20 PRO B CA 1
ATOM 1522 C C . PRO B 1 20 ? 30.938 7.48 17.547 1 40.88 20 PRO B C 1
ATOM 1524 O O . PRO B 1 20 ? 31.656 8.266 16.922 1 40.88 20 PRO B O 1
ATOM 1527 N N . THR B 1 21 ? 31.266 6.254 16.984 1 44.59 21 THR B N 1
ATOM 1528 C CA . THR B 1 21 ? 31.5 5.691 15.656 1 44.59 21 THR B CA 1
ATOM 1529 C C . THR B 1 21 ? 30.891 6.578 14.578 1 44.59 21 THR B C 1
ATOM 1531 O O . THR B 1 21 ? 29.844 7.195 14.789 1 44.59 21 THR B O 1
ATOM 1534 N N . ALA B 1 22 ? 31.5 6.754 13.336 1 49.16 22 ALA B N 1
ATOM 1535 C CA . ALA B 1 22 ? 31.297 7.434 12.062 1 49.16 22 ALA B CA 1
ATOM 1536 C C . ALA B 1 22 ? 29.844 7.316 11.609 1 49.16 22 ALA B C 1
ATOM 1538 O O . ALA B 1 22 ? 29.328 6.207 11.43 1 49.16 22 ALA B O 1
ATOM 1539 N N . THR B 1 23 ? 28.844 8.102 11.922 1 75.88 23 THR B N 1
ATOM 1540 C CA . THR B 1 23 ? 27.453 8.234 11.477 1 75.88 23 THR B CA 1
ATOM 1541 C C . THR B 1 23 ? 27.344 7.961 9.977 1 75.88 23 THR B C 1
ATOM 1543 O O . THR B 1 23 ? 27.984 8.641 9.172 1 75.88 23 THR B O 1
ATOM 1546 N N . GLU B 1 24 ? 27.094 6.707 9.508 1 87.88 24 GLU B N 1
ATOM 1547 C CA . GLU B 1 24 ? 26.938 6.332 8.109 1 87.88 24 GLU B CA 1
ATOM 1548 C C . GLU B 1 24 ? 26.094 7.352 7.352 1 87.88 24 GLU B C 1
ATOM 1550 O O . GLU B 1 24 ? 25.078 7.828 7.871 1 87.88 24 GLU B O 1
ATOM 1555 N N . PRO B 1 25 ? 26.688 7.762 6.266 1 95.19 25 PRO B N 1
ATOM 1556 C CA . PRO B 1 25 ? 25.906 8.727 5.484 1 95.19 25 PRO B CA 1
ATOM 1557 C C . PRO B 1 25 ? 24.547 8.188 5.078 1 95.19 25 PRO B C 1
ATOM 1559 O O . PRO B 1 25 ? 24.391 6.992 4.824 1 95.19 25 PRO B O 1
ATOM 1562 N N . CYS B 1 26 ? 23.641 9.117 4.965 1 96.12 26 CYS B N 1
ATOM 1563 C CA . CYS B 1 26 ? 22.312 8.781 4.453 1 96.12 26 CYS B CA 1
ATOM 1564 C C . CYS B 1 26 ? 22.406 8.273 3.02 1 96.12 26 CYS B C 1
ATOM 1566 O O . CYS B 1 26 ? 23.359 8.562 2.309 1 96.12 26 CYS B O 1
ATOM 1568 N N . LEU B 1 27 ? 21.375 7.492 2.666 1 96.81 27 LEU B N 1
ATOM 1569 C CA . LEU B 1 27 ? 21.281 7.059 1.276 1 96.81 27 LEU B CA 1
ATOM 1570 C C . LEU B 1 27 ? 21.156 8.258 0.339 1 96.81 27 LEU B C 1
ATOM 1572 O O . LEU B 1 27 ? 20.391 9.18 0.6 1 96.81 27 LEU B O 1
ATOM 1576 N N . SER B 1 28 ? 21.938 8.195 -0.721 1 95.56 28 SER B N 1
ATOM 1577 C CA . SER B 1 28 ? 21.688 9.109 -1.827 1 95.56 28 SER B CA 1
ATOM 1578 C C . SER B 1 28 ? 20.531 8.617 -2.697 1 95.56 28 SER B C 1
ATOM 1580 O O . SER B 1 28 ? 20.125 7.461 -2.598 1 95.56 28 SER B O 1
ATOM 1582 N N . GLU B 1 29 ? 20.062 9.492 -3.525 1 93.81 29 GLU B N 1
ATOM 1583 C CA . GLU B 1 29 ? 18.953 9.133 -4.402 1 93.81 29 GLU B CA 1
ATOM 1584 C C . GLU B 1 29 ? 19.344 7.996 -5.344 1 93.81 29 GLU B C 1
ATOM 1586 O O . GLU B 1 29 ? 18.609 7.02 -5.484 1 93.81 29 GLU B O 1
ATOM 1591 N N . PRO B 1 30 ? 20.484 8.039 -5.965 1 96.81 30 PRO B N 1
ATOM 1592 C CA . PRO B 1 30 ? 20.859 6.926 -6.84 1 96.81 30 PRO B CA 1
ATOM 1593 C C . PRO B 1 30 ? 21.047 5.613 -6.082 1 96.81 30 PRO B C 1
ATOM 1595 O O . PRO B 1 30 ? 20.719 4.547 -6.605 1 96.81 30 PRO B O 1
ATOM 1598 N N . GLU B 1 31 ? 21.562 5.672 -4.863 1 97.31 31 GLU B N 1
ATOM 1599 C CA . GLU B 1 31 ? 21.703 4.469 -4.055 1 97.31 31 GLU B CA 1
ATOM 1600 C C . GLU B 1 31 ? 20.344 3.854 -3.736 1 97.31 31 GLU B C 1
ATOM 1602 O O . GLU B 1 31 ? 20.156 2.643 -3.873 1 97.31 31 GLU B O 1
ATOM 1607 N N . ALA B 1 32 ? 19.422 4.711 -3.318 1 98.12 32 ALA B N 1
ATOM 1608 C CA . ALA B 1 32 ? 18.078 4.25 -3 1 98.12 32 ALA B CA 1
ATOM 1609 C C . ALA B 1 32 ? 17.422 3.596 -4.215 1 98.12 32 ALA B C 1
ATOM 1611 O O . ALA B 1 32 ? 16.797 2.537 -4.094 1 98.12 32 ALA B O 1
ATOM 1612 N N . ALA B 1 33 ? 17.594 4.191 -5.324 1 98.25 33 ALA B N 1
ATOM 1613 C CA . ALA B 1 33 ? 17.016 3.666 -6.555 1 98.25 33 ALA B CA 1
ATOM 1614 C C . ALA B 1 33 ? 17.594 2.299 -6.902 1 98.25 33 ALA B C 1
ATOM 1616 O O . ALA B 1 33 ? 16.859 1.388 -7.301 1 98.25 33 ALA B O 1
ATOM 1617 N N . ASN B 1 34 ? 18.859 2.201 -6.758 1 98.56 34 ASN B N 1
ATOM 1618 C CA . ASN B 1 34 ? 19.516 0.936 -7.059 1 98.56 34 ASN B CA 1
ATOM 1619 C C . ASN B 1 34 ? 19.062 -0.17 -6.105 1 98.56 34 ASN B C 1
ATOM 1621 O O . ASN B 1 34 ? 18.812 -1.298 -6.535 1 98.56 34 ASN B O 1
ATOM 1625 N N . ILE B 1 35 ? 18.953 0.144 -4.867 1 98.75 35 ILE B N 1
ATOM 1626 C CA . ILE B 1 35 ? 18.516 -0.831 -3.873 1 98.75 35 ILE B CA 1
ATOM 1627 C C . ILE B 1 35 ? 17.094 -1.272 -4.172 1 98.75 35 ILE B C 1
ATOM 1629 O O . ILE B 1 35 ? 16.781 -2.467 -4.152 1 98.75 35 ILE B O 1
ATOM 1633 N N . ALA B 1 36 ? 16.219 -0.323 -4.488 1 98.81 36 ALA B N 1
ATOM 1634 C CA . ALA B 1 36 ? 14.844 -0.659 -4.828 1 98.81 36 ALA B CA 1
ATOM 1635 C C . ALA B 1 36 ? 14.781 -1.554 -6.066 1 98.81 36 ALA B C 1
ATOM 1637 O O . ALA B 1 36 ? 14.039 -2.535 -6.094 1 98.81 36 ALA B O 1
ATOM 1638 N N . ARG B 1 37 ? 15.555 -1.194 -7.023 1 98.56 37 ARG B N 1
ATOM 1639 C CA . ARG B 1 37 ? 15.57 -1.992 -8.242 1 98.56 37 ARG B CA 1
ATOM 1640 C C . ARG B 1 37 ? 16.016 -3.424 -7.957 1 98.56 37 ARG B C 1
ATOM 1642 O O . ARG B 1 37 ? 15.414 -4.375 -8.469 1 98.56 37 ARG B O 1
ATOM 1649 N N . ARG B 1 38 ? 17.031 -3.637 -7.191 1 98.75 38 ARG B N 1
ATOM 1650 C CA . ARG B 1 38 ? 17.484 -4.977 -6.832 1 98.75 38 ARG B CA 1
ATOM 1651 C C . ARG B 1 38 ? 16.406 -5.734 -6.066 1 98.75 38 ARG B C 1
ATOM 1653 O O . ARG B 1 38 ? 16.172 -6.918 -6.32 1 98.75 38 ARG B O 1
ATOM 1660 N N . TRP B 1 39 ? 15.758 -5.059 -5.16 1 98.81 39 TRP B N 1
ATOM 1661 C CA . TRP B 1 39 ? 14.695 -5.672 -4.371 1 98.81 39 TRP B CA 1
ATOM 1662 C C . TRP B 1 39 ? 13.625 -6.277 -5.273 1 98.81 39 TRP B C 1
ATOM 1664 O O . TRP B 1 39 ? 13.305 -7.461 -5.156 1 98.81 39 TRP B O 1
ATOM 1674 N N . PHE B 1 40 ? 13.18 -5.535 -6.199 1 98.31 40 PHE B N 1
ATOM 1675 C CA . PHE B 1 40 ? 12.086 -6.012 -7.039 1 98.31 40 PHE B CA 1
ATOM 1676 C C . PHE B 1 40 ? 12.578 -7.047 -8.039 1 98.31 40 PHE B C 1
ATOM 1678 O O . PHE B 1 40 ? 11.844 -7.973 -8.398 1 98.31 40 PHE B O 1
ATOM 1685 N N . SER B 1 41 ? 13.812 -6.902 -8.453 1 97.06 41 SER B N 1
ATOM 1686 C CA . SER B 1 41 ? 14.383 -7.844 -9.414 1 97.06 41 SER B CA 1
ATOM 1687 C C . SER B 1 41 ? 14.484 -9.242 -8.82 1 97.06 41 SER B C 1
ATOM 1689 O O . SER B 1 41 ? 14.484 -10.234 -9.555 1 97.06 41 SER B O 1
ATOM 1691 N N . ILE B 1 42 ? 14.562 -9.344 -7.543 1 96.88 42 ILE B N 1
ATOM 1692 C CA . ILE B 1 42 ? 14.625 -10.625 -6.852 1 96.88 42 ILE B CA 1
ATOM 1693 C C . ILE B 1 42 ? 13.398 -11.469 -7.219 1 96.88 42 ILE B C 1
ATOM 1695 O O . ILE B 1 42 ? 13.492 -12.695 -7.336 1 96.88 42 ILE B O 1
ATOM 1699 N N . PHE B 1 43 ? 12.273 -10.875 -7.488 1 95.44 43 PHE B N 1
ATOM 1700 C CA . PHE B 1 43 ? 11.008 -11.602 -7.609 1 95.44 43 PHE B CA 1
ATOM 1701 C C . PHE B 1 43 ? 10.617 -11.766 -9.07 1 95.44 43 PHE B C 1
ATOM 1703 O O . PHE B 1 43 ? 9.5 -12.188 -9.375 1 95.44 43 PHE B O 1
ATOM 1710 N N . GLN B 1 44 ? 11.461 -11.398 -10 1 94.75 44 GLN B N 1
ATOM 1711 C CA . GLN B 1 44 ? 11.156 -11.508 -11.422 1 94.75 44 GLN B CA 1
ATOM 1712 C C . GLN B 1 44 ? 11.281 -12.945 -11.906 1 94.75 44 GLN B C 1
ATOM 1714 O O . GLN B 1 44 ? 12.008 -13.75 -11.305 1 94.75 44 GLN B O 1
ATOM 1719 N N . THR B 1 45 ? 10.516 -13.305 -12.93 1 94.25 45 THR B N 1
ATOM 1720 C CA . THR B 1 45 ? 10.547 -14.633 -13.516 1 94.25 45 THR B CA 1
ATOM 1721 C C . THR B 1 45 ? 10.633 -14.555 -15.039 1 94.25 45 THR B C 1
ATOM 1723 O O . THR B 1 45 ? 10.289 -13.531 -15.633 1 94.25 45 THR B O 1
ATOM 1726 N N . ASP B 1 46 ? 11.062 -15.656 -15.656 1 93.12 46 ASP B N 1
ATOM 1727 C CA . ASP B 1 46 ? 11.109 -15.75 -17.109 1 93.12 46 ASP B CA 1
ATOM 1728 C C . ASP B 1 46 ? 9.812 -16.344 -17.672 1 93.12 46 ASP B C 1
ATOM 1730 O O . ASP B 1 46 ? 8.836 -16.5 -16.938 1 93.12 46 ASP B O 1
ATOM 1734 N N . ALA B 1 47 ? 9.805 -16.656 -18.906 1 92.5 47 ALA B N 1
ATOM 1735 C CA . ALA B 1 47 ? 8.602 -17.109 -19.609 1 92.5 47 ALA B CA 1
ATOM 1736 C C . ALA B 1 47 ? 8.156 -18.484 -19.141 1 92.5 47 ALA B C 1
ATOM 1738 O O . ALA B 1 47 ? 7.012 -18.875 -19.359 1 92.5 47 ALA B O 1
ATOM 1739 N N . GLN B 1 48 ? 9.039 -19.25 -18.531 1 89.62 48 GLN B N 1
ATOM 1740 C CA . GLN B 1 48 ? 8.711 -20.578 -18.031 1 89.62 48 GLN B CA 1
ATOM 1741 C C . GLN B 1 48 ? 8.312 -20.531 -16.562 1 89.62 48 GLN B C 1
ATOM 1743 O O . GLN B 1 48 ? 7.98 -21.547 -15.961 1 89.62 48 GLN B O 1
ATOM 1748 N N . GLY B 1 49 ? 8.383 -19.328 -15.945 1 90.19 49 GLY B N 1
ATOM 1749 C CA . GLY B 1 49 ? 8.023 -19.172 -14.547 1 90.19 49 GLY B CA 1
ATOM 1750 C C . GLY B 1 49 ? 9.203 -19.359 -13.609 1 90.19 49 GLY B C 1
ATOM 1751 O O . GLY B 1 49 ? 9.031 -19.375 -12.391 1 90.19 49 GLY B O 1
ATOM 1752 N N . ASN B 1 50 ? 10.398 -19.484 -14.148 1 90.5 50 ASN B N 1
ATOM 1753 C CA . ASN B 1 50 ? 11.594 -19.625 -13.312 1 90.5 50 ASN B CA 1
ATOM 1754 C C . ASN B 1 50 ? 12.047 -18.281 -12.758 1 90.5 50 ASN B C 1
ATOM 1756 O O . ASN B 1 50 ? 12.094 -17.297 -13.492 1 90.5 50 ASN B O 1
ATOM 1760 N N . GLY B 1 51 ? 12.375 -18.344 -11.5 1 92.31 51 GLY B N 1
ATOM 1761 C CA . GLY B 1 51 ? 12.953 -17.141 -10.93 1 92.31 51 GLY B CA 1
ATOM 1762 C C . GLY B 1 51 ? 14.281 -16.766 -11.555 1 92.31 51 GLY B C 1
ATOM 1763 O O . GLY B 1 51 ? 15.102 -17.641 -11.852 1 92.31 51 GLY B O 1
ATOM 1764 N N . THR B 1 52 ? 14.516 -15.453 -11.727 1 92.81 52 THR B N 1
ATOM 1765 C CA . THR B 1 52 ? 15.75 -14.992 -12.367 1 92.81 52 THR B CA 1
ATOM 1766 C C . THR B 1 52 ? 16.547 -14.094 -11.422 1 92.81 52 THR B C 1
ATOM 1768 O O . THR B 1 52 ? 17.609 -13.594 -11.789 1 92.81 52 THR B O 1
ATOM 1771 N N . GLY B 1 53 ? 16.047 -13.914 -10.211 1 94.5 53 GLY B N 1
ATOM 1772 C CA . GLY B 1 53 ? 16.641 -12.898 -9.359 1 94.5 53 GLY B CA 1
ATOM 1773 C C . GLY B 1 53 ? 17.391 -13.477 -8.172 1 94.5 53 GLY B C 1
ATOM 1774 O O . GLY B 1 53 ? 17.844 -12.734 -7.305 1 94.5 53 GLY B O 1
ATOM 1775 N N . ALA B 1 54 ? 17.547 -14.766 -8.086 1 94.56 54 ALA B N 1
ATOM 1776 C CA . ALA B 1 54 ? 18.109 -15.414 -6.91 1 94.56 54 ALA B CA 1
ATOM 1777 C C . ALA B 1 54 ? 19.516 -14.883 -6.613 1 94.56 54 ALA B C 1
ATOM 1779 O O . ALA B 1 54 ? 19.906 -14.766 -5.449 1 94.56 54 ALA B O 1
ATOM 1780 N N . ALA B 1 55 ? 20.234 -14.539 -7.602 1 96.25 55 ALA B N 1
ATOM 1781 C CA . ALA B 1 55 ? 21.609 -14.078 -7.449 1 96.25 55 ALA B CA 1
ATOM 1782 C C . ALA B 1 55 ? 21.672 -12.742 -6.719 1 96.25 55 ALA B C 1
ATOM 1784 O O . ALA B 1 55 ? 22.719 -12.352 -6.203 1 96.25 55 ALA B O 1
ATOM 1785 N N . LEU B 1 56 ? 20.609 -12.055 -6.68 1 98 56 LEU B N 1
ATOM 1786 C CA . LEU B 1 56 ? 20.578 -10.727 -6.074 1 98 56 LEU B CA 1
ATOM 1787 C C . LEU B 1 56 ? 20.281 -10.812 -4.582 1 98 56 LEU B C 1
ATOM 1789 O O . LEU B 1 56 ? 20.453 -9.836 -3.855 1 98 56 LEU B O 1
ATOM 1793 N N . VAL B 1 57 ? 19.859 -11.938 -4.094 1 98.12 57 VAL B N 1
ATOM 1794 C CA . VAL B 1 57 ? 19.375 -12.062 -2.727 1 98.12 57 VAL B CA 1
ATOM 1795 C C . VAL B 1 57 ? 20.484 -11.695 -1.744 1 98.12 57 VAL B C 1
ATOM 1797 O O . VAL B 1 57 ? 20.297 -10.812 -0.898 1 98.12 57 VAL B O 1
ATOM 1800 N N . ASP B 1 58 ? 21.672 -12.133 -1.915 1 98 58 ASP B N 1
ATOM 1801 C CA . ASP B 1 58 ? 22.75 -11.953 -0.941 1 98 58 ASP B CA 1
ATOM 1802 C C . ASP B 1 58 ? 23.328 -10.547 -1.018 1 98 58 ASP B C 1
ATOM 1804 O O . ASP B 1 58 ? 23.938 -10.062 -0.056 1 98 58 ASP B O 1
ATOM 1808 N N . VAL B 1 59 ? 23.188 -9.891 -2.1 1 98.44 59 VAL B N 1
ATOM 1809 C CA . VAL B 1 59 ? 23.781 -8.57 -2.229 1 98.44 59 VAL B CA 1
ATOM 1810 C C . VAL B 1 59 ? 22.734 -7.492 -1.968 1 98.44 59 VAL B C 1
ATOM 1812 O O . VAL B 1 59 ? 23.016 -6.297 -2.078 1 98.44 59 VAL B O 1
ATOM 1815 N N . THR B 1 60 ? 21.547 -7.906 -1.668 1 98.88 60 THR B N 1
ATOM 1816 C CA . THR B 1 60 ? 20.453 -6.953 -1.456 1 98.88 60 THR B CA 1
ATOM 1817 C C . THR B 1 60 ? 19.906 -7.062 -0.036 1 98.88 60 THR B C 1
ATOM 1819 O O . THR B 1 60 ? 19.562 -6.051 0.582 1 98.88 60 THR B O 1
ATOM 1822 N N . LEU B 1 61 ? 19.875 -8.289 0.514 1 98.94 61 LEU B N 1
ATOM 1823 C CA . LEU B 1 61 ? 19.188 -8.531 1.778 1 98.94 61 LEU B CA 1
ATOM 1824 C C . LEU B 1 61 ? 20.188 -8.875 2.879 1 98.94 61 LEU B C 1
ATOM 1826 O O . LEU B 1 61 ? 21.141 -9.617 2.646 1 98.94 61 LEU B O 1
ATOM 1830 N N . ALA B 1 62 ? 19.922 -8.328 4.051 1 98.81 62 ALA B N 1
ATOM 1831 C CA . ALA B 1 62 ? 20.672 -8.734 5.238 1 98.81 62 ALA B CA 1
ATOM 1832 C C . ALA B 1 62 ? 20.359 -10.172 5.633 1 98.81 62 ALA B C 1
ATOM 1834 O O . ALA B 1 62 ? 19.266 -10.68 5.32 1 98.81 62 ALA B O 1
ATOM 1835 N N . PRO B 1 63 ? 21.203 -10.805 6.398 1 98.12 63 PRO B N 1
ATOM 1836 C CA . PRO B 1 63 ? 20.969 -12.195 6.793 1 98.12 63 PRO B CA 1
ATOM 1837 C C . PRO B 1 63 ? 19.703 -12.367 7.637 1 98.12 63 PRO B C 1
ATOM 1839 O O . PRO B 1 63 ? 18.984 -13.352 7.477 1 98.12 63 PRO B O 1
ATOM 1842 N N . GLU B 1 64 ? 19.406 -11.391 8.477 1 97.38 64 GLU B N 1
ATOM 1843 C CA . GLU B 1 64 ? 18.234 -11.477 9.352 1 97.38 64 GLU B CA 1
ATOM 1844 C C . GLU B 1 64 ? 17.062 -10.688 8.781 1 97.38 64 GLU B C 1
ATOM 1846 O O . GLU B 1 64 ? 16.281 -10.086 9.523 1 97.38 64 GLU B O 1
ATOM 1851 N N . PHE B 1 65 ? 17.047 -10.695 7.551 1 98.5 65 PHE B N 1
ATOM 1852 C CA . PHE B 1 65 ? 16 -10 6.805 1 98.5 65 PHE B CA 1
ATOM 1853 C C . PHE B 1 65 ? 14.617 -10.508 7.199 1 98.5 65 PHE B C 1
ATOM 1855 O O . PHE B 1 65 ? 14.43 -11.711 7.402 1 98.5 65 PHE B O 1
ATOM 1862 N N . GLN B 1 66 ? 13.617 -9.555 7.254 1 98.38 66 GLN B N 1
ATOM 1863 C CA . GLN B 1 66 ? 12.211 -9.875 7.449 1 98.38 66 GLN B CA 1
ATOM 1864 C C . GLN B 1 66 ? 11.344 -9.219 6.379 1 98.38 66 GLN B C 1
ATOM 1866 O O . GLN B 1 66 ? 11.555 -8.062 6.023 1 98.38 66 GLN B O 1
ATOM 1871 N N . TYR B 1 67 ? 10.414 -9.992 5.887 1 98.25 67 TYR B N 1
ATOM 1872 C CA . TYR B 1 67 ? 9.461 -9.5 4.906 1 98.25 67 TYR B CA 1
ATOM 1873 C C . TYR B 1 67 ? 8.031 -9.633 5.426 1 98.25 67 TYR B C 1
ATOM 1875 O O . TYR B 1 67 ? 7.547 -10.742 5.656 1 98.25 67 TYR B O 1
ATOM 1883 N N . THR B 1 68 ? 7.391 -8.445 5.594 1 97.81 68 THR B N 1
ATOM 1884 C CA . THR B 1 68 ? 6.004 -8.422 6.055 1 97.81 68 THR B CA 1
ATOM 1885 C C . THR B 1 68 ? 5.066 -8.031 4.918 1 97.81 68 THR B C 1
ATOM 1887 O O . THR B 1 68 ? 5.277 -7.016 4.254 1 97.81 68 THR B O 1
ATOM 1890 N N . ASP B 1 69 ? 4.137 -8.852 4.676 1 96.5 69 ASP B N 1
ATOM 1891 C CA . ASP B 1 69 ? 3.045 -8.617 3.736 1 96.5 69 ASP B CA 1
ATOM 1892 C C . ASP B 1 69 ? 1.728 -9.164 4.277 1 96.5 69 ASP B C 1
ATOM 1894 O O . ASP B 1 69 ? 1.324 -10.273 3.928 1 96.5 69 ASP B O 1
ATOM 1898 N N . GLU B 1 70 ? 1.047 -8.383 5 1 95.25 70 GLU B N 1
ATOM 1899 C CA . GLU B 1 70 ? -0.172 -8.852 5.66 1 95.25 70 GLU B CA 1
ATOM 1900 C C . GLU B 1 70 ? -1.29 -9.078 4.645 1 95.25 70 GLU B C 1
ATOM 1902 O O . GLU B 1 70 ? -2.238 -9.82 4.918 1 95.25 70 GLU B O 1
ATOM 1907 N N . GLY B 1 71 ? -1.271 -8.375 3.492 1 94.81 71 GLY B N 1
ATOM 1908 C CA . GLY B 1 71 ? -2.205 -8.703 2.428 1 94.81 71 GLY B CA 1
ATOM 1909 C C . GLY B 1 71 ? -2.082 -10.133 1.945 1 94.81 71 GLY B C 1
ATOM 1910 O O . GLY B 1 71 ? -3.08 -10.852 1.856 1 94.81 71 GLY B O 1
ATOM 1911 N N . ALA B 1 72 ? -0.915 -10.539 1.764 1 91.5 72 ALA B N 1
ATOM 1912 C CA . ALA B 1 72 ? -0.634 -11.859 1.214 1 91.5 72 ALA B CA 1
ATOM 1913 C C . ALA B 1 72 ? -0.877 -12.945 2.254 1 91.5 72 ALA B C 1
ATOM 1915 O O . ALA B 1 72 ? -1.216 -14.086 1.908 1 91.5 72 ALA B O 1
ATOM 1916 N N . THR B 1 73 ? -0.743 -12.586 3.521 1 92.06 73 THR B N 1
ATOM 1917 C CA . THR B 1 73 ? -0.932 -13.586 4.566 1 92.06 73 THR B CA 1
ATOM 1918 C C . THR B 1 73 ? -2.355 -13.531 5.113 1 92.06 73 THR B C 1
ATOM 1920 O O . THR B 1 73 ? -2.639 -14.094 6.176 1 92.06 73 THR B O 1
ATOM 1923 N N . PHE B 1 74 ? -3.197 -12.758 4.453 1 89.06 74 PHE B N 1
ATOM 1924 C CA . PHE B 1 74 ? -4.605 -12.633 4.812 1 89.06 74 PHE B CA 1
ATOM 1925 C C . PHE B 1 74 ? -4.754 -12.141 6.246 1 89.06 74 PHE B C 1
ATOM 1927 O O . PHE B 1 74 ? -5.559 -12.68 7.012 1 89.06 74 PHE B O 1
ATOM 1934 N N . GLY B 1 75 ? -3.855 -11.195 6.602 1 89.31 75 GLY B N 1
ATOM 1935 C CA . GLY B 1 75 ? -4.02 -10.492 7.863 1 89.31 75 GLY B CA 1
ATOM 1936 C C . GLY B 1 75 ? -3.08 -10.984 8.945 1 89.31 75 GLY B C 1
ATOM 1937 O O . GLY B 1 75 ? -3.035 -10.414 10.039 1 89.31 75 GLY B O 1
ATOM 1938 N N . ASP B 1 76 ? -2.365 -12.016 8.711 1 93.12 76 ASP B N 1
ATOM 1939 C CA . ASP B 1 76 ? -1.367 -12.469 9.68 1 93.12 76 ASP B CA 1
ATOM 1940 C C . ASP B 1 76 ? -0.192 -11.5 9.75 1 93.12 76 ASP B C 1
ATOM 1942 O O . ASP B 1 76 ? 0.485 -11.25 8.75 1 93.12 76 ASP B O 1
ATOM 1946 N N . PRO B 1 77 ? 0.037 -10.953 10.898 1 93.5 77 PRO B N 1
ATOM 1947 C CA . PRO B 1 77 ? 1.095 -9.945 11.023 1 93.5 77 PRO B CA 1
ATOM 1948 C C . PRO B 1 77 ? 2.492 -10.562 11.039 1 93.5 77 PRO B C 1
ATOM 1950 O O . PRO B 1 77 ? 3.488 -9.836 10.953 1 93.5 77 PRO B O 1
ATOM 1953 N N . ALA B 1 78 ? 2.578 -11.891 11.117 1 95.31 78 ALA B N 1
ATOM 1954 C CA . ALA B 1 78 ? 3.891 -12.531 11.094 1 95.31 78 ALA B CA 1
ATOM 1955 C C . ALA B 1 78 ? 4.566 -12.344 9.742 1 95.31 78 ALA B C 1
ATOM 1957 O O . ALA B 1 78 ? 3.91 -12.406 8.695 1 95.31 78 ALA B O 1
ATOM 1958 N N . PRO B 1 79 ? 5.863 -12.172 9.797 1 96.31 79 PRO B N 1
ATOM 1959 C CA . PRO B 1 79 ? 6.566 -12.008 8.523 1 96.31 79 PRO B 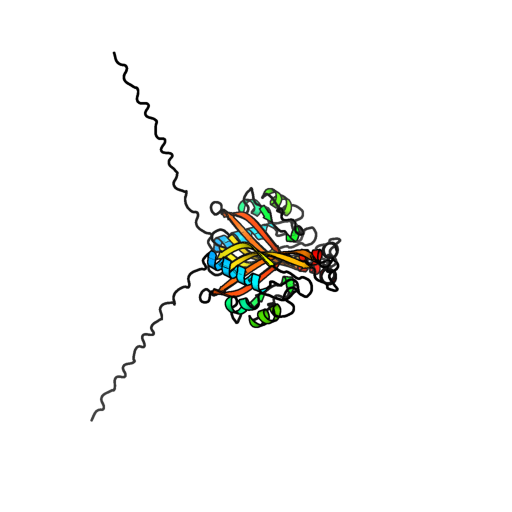CA 1
ATOM 1960 C C . PRO B 1 79 ? 6.422 -13.227 7.613 1 96.31 79 PRO B C 1
ATOM 1962 O O . PRO B 1 79 ? 6.426 -14.367 8.094 1 96.31 79 PRO B O 1
ATOM 1965 N N . LEU B 1 80 ? 6.227 -12.922 6.359 1 95.19 80 LEU B N 1
ATOM 1966 C CA . LEU B 1 80 ? 6.16 -13.953 5.328 1 95.19 80 LEU B CA 1
ATOM 1967 C C . LEU B 1 80 ? 7.488 -14.695 5.207 1 95.19 80 LEU B C 1
ATOM 1969 O O . LEU B 1 80 ? 7.508 -15.914 5.031 1 95.19 80 LEU B O 1
ATOM 1973 N N . TYR B 1 81 ? 8.594 -13.938 5.246 1 95.62 81 TYR B N 1
ATOM 1974 C CA . TYR B 1 81 ? 9.945 -14.477 5.312 1 95.62 81 TYR B CA 1
ATOM 1975 C C . TYR B 1 81 ? 10.688 -13.93 6.527 1 95.62 81 TYR B C 1
ATOM 1977 O O . TYR B 1 81 ? 10.617 -12.734 6.824 1 95.62 81 TYR B O 1
ATOM 1985 N N . THR B 1 82 ? 11.5 -14.836 7.168 1 96.94 82 THR B N 1
ATOM 1986 C CA . THR B 1 82 ? 12.125 -14.43 8.422 1 96.94 82 THR B CA 1
ATOM 1987 C C . THR B 1 82 ? 13.648 -14.422 8.297 1 96.94 82 THR B C 1
ATOM 1989 O O . THR B 1 82 ? 14.359 -14.188 9.273 1 96.94 82 THR B O 1
ATOM 1992 N N . ASN B 1 83 ? 14.117 -14.727 7.176 1 97.5 83 ASN B N 1
ATOM 1993 C CA . ASN B 1 83 ? 15.539 -14.594 6.852 1 97.5 83 ASN B CA 1
ATOM 1994 C C . ASN B 1 83 ? 15.766 -14.586 5.34 1 97.5 83 ASN B C 1
ATOM 1996 O O . ASN B 1 83 ? 14.867 -14.938 4.57 1 97.5 83 ASN B O 1
ATOM 2000 N N . ARG B 1 84 ? 16.938 -14.227 4.977 1 97.56 84 ARG B N 1
ATOM 2001 C CA . ARG B 1 84 ? 17.281 -14.086 3.562 1 97.56 84 ARG B CA 1
ATOM 2002 C C . ARG B 1 84 ? 17.266 -15.445 2.861 1 97.56 84 ARG B C 1
ATOM 2004 O O . ARG B 1 84 ? 16.922 -15.539 1.682 1 97.56 84 ARG B O 1
ATOM 2011 N N . SER B 1 85 ? 17.609 -16.516 3.555 1 95.75 85 SER B N 1
ATOM 2012 C CA . SER B 1 85 ? 17.641 -17.859 2.957 1 95.75 85 SER B CA 1
ATOM 2013 C C . SER B 1 85 ? 16.25 -18.297 2.529 1 95.75 85 SER B C 1
ATOM 2015 O O . SER B 1 85 ? 16.078 -18.953 1.504 1 95.75 85 SER B O 1
ATOM 2017 N N . ALA B 1 86 ? 15.289 -17.906 3.309 1 94 86 ALA B N 1
ATOM 2018 C CA . ALA B 1 86 ? 13.906 -18.234 2.959 1 94 86 ALA B CA 1
ATOM 2019 C C . ALA B 1 86 ? 13.492 -17.547 1.656 1 94 86 ALA B C 1
ATOM 2021 O O . ALA B 1 86 ? 12.766 -18.141 0.848 1 94 86 ALA B O 1
ATOM 2022 N N . VAL B 1 87 ? 13.992 -16.344 1.482 1 95.62 87 VAL B N 1
ATOM 2023 C CA . VAL B 1 87 ? 13.711 -15.641 0.237 1 95.62 87 VAL B CA 1
ATOM 2024 C C . VAL B 1 87 ? 14.383 -16.359 -0.929 1 95.62 87 VAL B C 1
ATOM 2026 O O . VAL B 1 87 ? 13.758 -16.609 -1.964 1 95.62 87 VAL B O 1
ATOM 2029 N N . TYR B 1 88 ? 15.594 -16.688 -0.729 1 95.19 88 TYR B N 1
ATOM 2030 C CA . TYR B 1 88 ? 16.344 -17.391 -1.763 1 95.19 88 TYR B CA 1
ATOM 2031 C C . TYR B 1 88 ? 15.617 -18.672 -2.186 1 95.19 88 TYR B C 1
ATOM 2033 O O . TYR B 1 88 ? 15.445 -18.922 -3.381 1 95.19 88 TYR B O 1
ATOM 2041 N N . ASP B 1 89 ? 15.195 -19.406 -1.24 1 92.25 89 ASP B N 1
ATOM 2042 C CA . ASP B 1 89 ? 14.5 -20.656 -1.526 1 92.25 89 ASP B CA 1
ATOM 2043 C C . ASP B 1 89 ? 13.203 -20.406 -2.301 1 92.25 89 ASP B C 1
ATOM 2045 O O . ASP B 1 89 ? 12.883 -21.141 -3.238 1 92.25 89 ASP B O 1
ATOM 2049 N N . ALA B 1 90 ? 12.547 -19.422 -1.95 1 91.06 90 ALA B N 1
ATOM 2050 C CA . ALA B 1 90 ? 11.258 -19.109 -2.57 1 91.06 90 ALA B CA 1
ATOM 2051 C C . ALA B 1 90 ? 11.438 -18.703 -4.027 1 91.06 90 ALA B C 1
ATOM 2053 O O . ALA B 1 90 ? 10.641 -19.078 -4.891 1 91.06 90 ALA B O 1
ATOM 2054 N N . VAL B 1 91 ? 12.484 -18 -4.27 1 92.81 91 VAL B N 1
ATOM 2055 C CA . VAL B 1 91 ? 12.586 -17.422 -5.605 1 92.81 91 VAL B CA 1
ATOM 2056 C C . VAL B 1 91 ? 13.391 -18.344 -6.512 1 92.81 91 VAL B C 1
ATOM 2058 O O . VAL B 1 91 ? 13.414 -18.156 -7.73 1 92.81 91 VAL B O 1
ATOM 2061 N N . SER B 1 92 ? 14.156 -19.297 -5.91 1 88.06 92 SER B N 1
ATOM 2062 C CA . SER B 1 92 ? 14.945 -20.25 -6.691 1 88.06 92 SER B CA 1
ATOM 2063 C C . SER B 1 92 ? 14.086 -21.391 -7.207 1 88.06 92 SER B C 1
ATOM 2065 O O . SER B 1 92 ? 14.484 -22.125 -8.117 1 88.06 92 SER B O 1
ATOM 2067 N N . SER B 1 93 ? 13.078 -21.625 -6.531 1 71.56 93 SER B N 1
ATOM 2068 C CA . SER B 1 93 ? 12.148 -22.656 -6.973 1 71.56 93 SER B CA 1
ATOM 2069 C C . SER B 1 93 ? 11.117 -22.094 -7.953 1 71.56 93 SER B C 1
ATOM 2071 O O . SER B 1 93 ? 11.305 -21.016 -8.5 1 71.56 93 SER B O 1
ATOM 2073 N N . SER B 1 94 ? 10.07 -22.938 -8.219 1 59.34 94 SER B N 1
ATOM 2074 C CA . SER B 1 94 ? 9.016 -22.422 -9.086 1 59.34 94 SER B CA 1
ATOM 2075 C C . SER B 1 94 ? 8.484 -21.094 -8.578 1 59.34 94 SER B C 1
ATOM 2077 O O . SER B 1 94 ? 8.203 -20.938 -7.383 1 59.34 94 SER B O 1
ATOM 2079 N N . GLY B 1 95 ? 9.227 -20.047 -8.789 1 53.12 95 GLY B N 1
ATOM 2080 C CA . GLY B 1 95 ? 9.164 -18.609 -8.562 1 53.12 95 GLY B CA 1
ATOM 2081 C C . GLY B 1 95 ? 8.078 -18.203 -7.586 1 53.12 95 GLY B C 1
ATOM 2082 O O . GLY B 1 95 ? 7.234 -19.031 -7.215 1 53.12 95 GLY B O 1
ATOM 2083 N N . TYR B 1 96 ? 8.336 -17.016 -6.742 1 51.09 96 TYR B N 1
ATOM 2084 C CA . TYR B 1 96 ? 7.508 -16.312 -5.77 1 51.09 96 TYR B CA 1
ATOM 2085 C C . TYR B 1 96 ? 6.051 -16.281 -6.219 1 51.09 96 TYR B C 1
ATOM 2087 O O . TYR B 1 96 ? 5.141 -16.359 -5.395 1 51.09 96 TYR B O 1
ATOM 2095 N N . SER B 1 97 ? 5.793 -15.789 -7.438 1 50.56 97 SER B N 1
ATOM 2096 C CA . SER B 1 97 ? 4.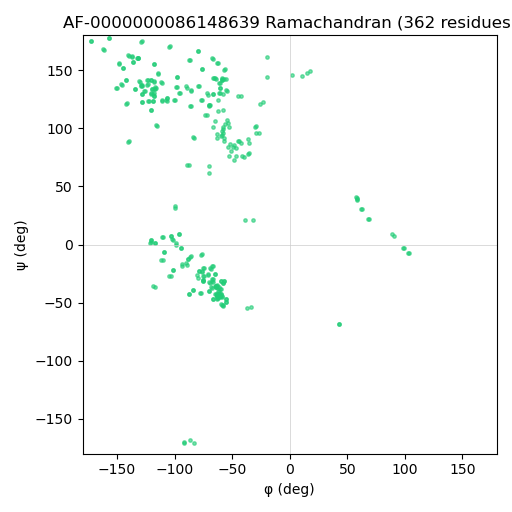41 -15.609 -7.871 1 50.56 97 SER B CA 1
ATOM 2097 C C . SER B 1 97 ? 3.732 -16.953 -8.117 1 50.56 97 SER B C 1
ATOM 2099 O O . SER B 1 97 ? 4.129 -17.703 -9.023 1 50.56 97 SER B O 1
ATOM 2101 N N . GLY B 1 98 ? 3.672 -17.703 -7.043 1 57.03 98 GLY B N 1
ATOM 2102 C CA . GLY B 1 98 ? 2.867 -18.906 -7.242 1 57.03 98 GLY B CA 1
ATOM 2103 C C . GLY B 1 98 ? 2.652 -19.234 -8.703 1 57.03 98 GLY B C 1
ATOM 2104 O O . GLY B 1 98 ? 2.979 -18.438 -9.586 1 57.03 98 GLY B O 1
ATOM 2105 N N . SER B 1 99 ? 2.494 -20.422 -9.219 1 74.06 99 SER B N 1
ATOM 2106 C CA . SER B 1 99 ? 2.166 -21.141 -10.445 1 74.06 99 SER B CA 1
ATOM 2107 C C . SER B 1 99 ? 1.058 -20.438 -11.219 1 74.06 99 SER B C 1
ATOM 2109 O O . SER B 1 99 ? 0.592 -20.953 -12.242 1 74.06 99 SER B O 1
ATOM 2111 N N . LEU B 1 100 ? 0.926 -18.969 -10.852 1 91.5 100 LEU B N 1
ATOM 2112 C CA . LEU B 1 100 ? -0.252 -18.406 -11.5 1 91.5 100 LEU B CA 1
ATOM 2113 C C . LEU B 1 100 ? 0.144 -17.562 -12.719 1 91.5 100 LEU B C 1
ATOM 2115 O O . LEU B 1 100 ? -0.675 -17.328 -13.609 1 91.5 100 LEU B O 1
ATOM 2119 N N . VAL B 1 101 ? 1.445 -17.016 -12.625 1 94.69 101 VAL B N 1
ATOM 2120 C CA . VAL B 1 101 ? 1.88 -16.125 -13.695 1 94.69 101 VAL B CA 1
ATOM 2121 C C . VAL B 1 101 ? 3.318 -16.453 -14.086 1 94.69 101 VAL B C 1
ATOM 2123 O O . VAL B 1 101 ? 4.027 -17.141 -13.352 1 94.69 101 VAL B O 1
ATOM 2126 N N . THR B 1 102 ? 3.719 -16.016 -15.211 1 93.81 102 THR B N 1
ATOM 2127 C CA . THR B 1 102 ? 5.078 -16.031 -15.742 1 93.81 102 THR B CA 1
ATOM 2128 C C . THR B 1 102 ? 5.48 -14.641 -16.234 1 93.81 102 THR B C 1
ATOM 2130 O O . THR B 1 102 ? 4.688 -13.695 -16.188 1 93.81 102 THR B O 1
ATOM 2133 N N . ASP B 1 103 ? 6.785 -14.492 -16.656 1 95.06 103 ASP B N 1
ATOM 2134 C CA . ASP B 1 103 ? 7.277 -13.25 -17.25 1 95.06 103 ASP B CA 1
ATOM 2135 C C . ASP B 1 103 ? 7.09 -12.078 -16.281 1 95.06 103 ASP B C 1
ATOM 2137 O O . ASP B 1 103 ? 6.629 -11.008 -16.672 1 95.06 103 ASP B O 1
ATOM 2141 N N . VAL B 1 104 ? 7.336 -12.328 -15.062 1 96 104 VAL B N 1
ATOM 2142 C CA . VAL B 1 104 ? 7.117 -11.289 -14.062 1 96 104 VAL B CA 1
ATOM 2143 C C . VAL B 1 104 ? 8.25 -10.273 -14.125 1 96 104 VAL B C 1
ATOM 2145 O O . VAL B 1 104 ? 9.422 -10.633 -14.008 1 96 104 VAL B O 1
ATOM 2148 N N . THR B 1 105 ? 7.949 -9 -14.305 1 97.12 105 THR B N 1
ATOM 2149 C CA . THR B 1 105 ? 8.859 -7.867 -14.219 1 97.12 105 THR B CA 1
ATOM 2150 C C . THR B 1 105 ? 8.266 -6.754 -13.359 1 97.12 105 THR B C 1
ATOM 2152 O O . THR B 1 105 ? 7.055 -6.73 -13.117 1 97.12 105 THR B O 1
ATOM 2155 N N . TYR B 1 106 ? 9.125 -5.934 -12.93 1 97.94 106 TYR B N 1
ATOM 2156 C CA . TYR B 1 106 ? 8.68 -4.828 -12.086 1 97.94 106 TYR B CA 1
ATOM 2157 C C . TYR B 1 106 ? 9.234 -3.502 -12.586 1 97.94 106 TYR B C 1
ATOM 2159 O O . TYR B 1 106 ? 10.398 -3.422 -12.992 1 97.94 106 TYR B O 1
ATOM 2167 N N . ASP B 1 107 ? 8.391 -2.5 -12.531 1 97.88 107 ASP B N 1
ATOM 2168 C CA . ASP B 1 107 ? 8.766 -1.102 -12.719 1 97.88 107 ASP B CA 1
ATOM 2169 C C . ASP B 1 107 ? 8.531 -0.295 -11.445 1 97.88 107 ASP B C 1
ATOM 2171 O O . ASP B 1 107 ? 7.504 -0.462 -10.781 1 97.88 107 ASP B O 1
ATOM 2175 N N . VAL B 1 108 ? 9.516 0.502 -11.125 1 98.06 108 VAL B N 1
ATOM 2176 C CA . VAL B 1 108 ? 9.328 1.458 -10.039 1 98.06 108 VAL B CA 1
ATOM 2177 C C . VAL B 1 108 ? 8.688 2.736 -10.578 1 98.06 108 VAL B C 1
ATOM 2179 O O . VAL B 1 108 ? 9.281 3.422 -11.422 1 98.06 108 VAL B O 1
ATOM 2182 N N . ILE B 1 109 ? 7.551 3.098 -10.125 1 97.25 109 ILE B N 1
ATOM 2183 C CA . ILE B 1 109 ? 6.77 4.23 -10.617 1 97.25 109 ILE B CA 1
ATOM 2184 C C . ILE B 1 109 ? 7.191 5.504 -9.891 1 97.25 109 ILE B C 1
ATOM 2186 O O . ILE B 1 109 ? 7.281 6.574 -10.492 1 97.25 109 ILE B O 1
ATOM 2190 N N . TYR B 1 110 ? 7.375 5.441 -8.648 1 97.44 110 TYR B N 1
ATOM 2191 C CA . TYR B 1 110 ? 7.758 6.551 -7.789 1 97.44 110 TYR B CA 1
ATOM 2192 C C . TYR B 1 110 ? 8.656 6.078 -6.652 1 97.44 110 TYR B C 1
ATOM 2194 O O . TYR B 1 110 ? 8.422 5.008 -6.078 1 97.44 110 TYR B O 1
ATOM 2202 N N . LEU B 1 111 ? 9.656 6.812 -6.375 1 97.94 111 LEU B N 1
ATOM 2203 C CA . LEU B 1 111 ? 10.633 6.477 -5.344 1 97.94 111 LEU B CA 1
ATOM 2204 C C . LEU B 1 111 ? 10.938 7.688 -4.465 1 97.94 111 LEU B C 1
ATOM 2206 O O . LEU B 1 111 ? 11.078 8.805 -4.969 1 97.94 111 LEU B O 1
ATOM 2210 N N . PHE B 1 112 ? 10.945 7.453 -3.176 1 95 112 PHE B N 1
ATOM 2211 C CA . PHE B 1 112 ? 11.398 8.461 -2.227 1 95 112 PHE B CA 1
ATOM 2212 C C . PHE B 1 112 ? 12.125 7.812 -1.052 1 95 112 PHE B C 1
ATOM 2214 O O . PHE B 1 112 ? 11.922 6.629 -0.771 1 95 112 PHE B O 1
ATOM 2221 N N . SER B 1 113 ? 13.023 8.539 -0.476 1 92.69 113 SER B N 1
ATOM 2222 C CA . SER B 1 113 ? 13.812 7.938 0.597 1 92.69 113 SER B CA 1
ATOM 2223 C C . SER B 1 113 ? 14.086 8.945 1.709 1 92.69 113 SER B C 1
ATOM 2225 O O . SER B 1 113 ? 14.227 10.141 1.45 1 92.69 113 SER B O 1
ATOM 2227 N N . SER B 1 114 ? 14.039 8.414 2.934 1 90.94 114 SER B N 1
ATOM 2228 C CA . SER B 1 114 ? 14.422 9.133 4.145 1 90.94 114 SER B CA 1
ATOM 2229 C C . SER B 1 114 ? 15.633 8.492 4.809 1 90.94 114 SER B C 1
ATOM 2231 O O . SER B 1 114 ? 15.492 7.551 5.594 1 90.94 114 SER B O 1
ATOM 2233 N N . CYS B 1 115 ? 16.703 9.055 4.648 1 92.06 115 CYS B N 1
ATOM 2234 C CA . CYS B 1 115 ? 18.016 8.656 5.145 1 92.06 115 CYS B CA 1
ATOM 2235 C C . CYS B 1 115 ? 18.234 7.152 4.973 1 92.06 115 CYS B C 1
ATOM 2237 O O . CYS B 1 115 ? 19.031 6.727 4.129 1 92.06 115 CYS B O 1
ATOM 2239 N N . SER B 1 116 ? 17.453 6.316 5.766 1 96.31 116 SER B N 1
ATOM 2240 C CA . SER B 1 116 ? 17.703 4.879 5.723 1 96.31 116 SER B CA 1
ATOM 2241 C C . SER B 1 116 ? 16.469 4.109 5.281 1 96.31 116 SER B C 1
ATOM 2243 O O . SER B 1 116 ? 16.453 2.877 5.312 1 96.31 116 SER B O 1
ATOM 2245 N N . VAL B 1 117 ? 15.367 4.785 4.918 1 98.38 117 VAL B N 1
ATOM 2246 C CA . VAL B 1 117 ? 14.133 4.137 4.504 1 98.38 117 VAL B CA 1
ATOM 2247 C C . VAL B 1 117 ? 13.789 4.539 3.072 1 98.38 117 VAL B C 1
ATOM 2249 O O . VAL B 1 117 ? 13.875 5.719 2.715 1 98.38 117 VAL B O 1
ATOM 2252 N N . ILE B 1 118 ? 13.438 3.553 2.275 1 98.56 118 ILE B N 1
ATOM 2253 C CA . ILE B 1 118 ? 13.023 3.756 0.891 1 98.56 118 ILE B CA 1
ATOM 2254 C C . ILE B 1 118 ? 11.531 3.447 0.747 1 98.56 118 ILE B C 1
ATOM 2256 O O . ILE B 1 118 ? 11.062 2.393 1.184 1 98.56 118 ILE B O 1
ATOM 2260 N N . GLY B 1 119 ? 10.781 4.348 0.274 1 98.56 119 GLY B N 1
ATOM 2261 C CA . GLY B 1 119 ? 9.445 4.082 -0.229 1 98.56 119 GLY B CA 1
ATOM 2262 C C . GLY B 1 119 ? 9.391 3.949 -1.739 1 98.56 119 GLY B C 1
ATOM 2263 O O . GLY B 1 119 ? 10 4.742 -2.459 1 98.56 119 GLY B O 1
ATOM 2264 N N . ALA B 1 120 ? 8.664 2.926 -2.23 1 98.62 120 ALA B N 1
ATOM 2265 C CA . ALA B 1 120 ? 8.602 2.691 -3.67 1 98.62 120 ALA B CA 1
ATOM 2266 C C . ALA B 1 120 ? 7.203 2.256 -4.098 1 98.62 120 ALA B C 1
ATOM 2268 O O . ALA B 1 120 ? 6.684 1.25 -3.607 1 98.62 120 ALA B O 1
ATOM 2269 N N . ARG B 1 121 ? 6.629 2.98 -4.953 1 98.56 121 ARG B N 1
ATOM 2270 C CA . ARG B 1 121 ? 5.465 2.521 -5.707 1 98.56 121 ARG B CA 1
ATOM 2271 C C . ARG B 1 121 ? 5.891 1.743 -6.945 1 98.56 121 ARG B C 1
ATOM 2273 O O . ARG B 1 121 ? 6.746 2.199 -7.711 1 98.56 121 ARG B O 1
ATOM 2280 N N . TRP B 1 122 ? 5.273 0.624 -7.113 1 98.56 122 TRP B N 1
ATOM 2281 C CA . TRP B 1 122 ? 5.75 -0.254 -8.18 1 98.56 122 TRP B CA 1
ATOM 2282 C C . TRP B 1 122 ? 4.578 -0.833 -8.969 1 98.56 122 TRP B C 1
ATOM 2284 O O . TRP B 1 122 ? 3.443 -0.848 -8.484 1 98.56 122 TRP B O 1
ATOM 2294 N N . GLN B 1 123 ? 4.879 -1.22 -10.172 1 98.19 123 GLN B N 1
ATOM 2295 C CA . GLN B 1 123 ? 4 -2 -11.039 1 98.19 123 GLN B CA 1
ATOM 2296 C C . GLN B 1 123 ? 4.664 -3.305 -11.461 1 98.19 123 GLN B C 1
ATOM 2298 O O . GLN B 1 123 ? 5.766 -3.297 -12.016 1 98.19 123 GLN B O 1
ATOM 2303 N N . GLY B 1 124 ? 4 -4.387 -11.164 1 97.31 124 GLY B N 1
ATOM 2304 C CA . GLY B 1 124 ? 4.348 -5.68 -11.734 1 97.31 124 GLY B CA 1
ATOM 2305 C C . GLY B 1 124 ? 3.623 -5.973 -13.031 1 97.31 124 GLY B C 1
ATOM 2306 O O . GLY B 1 124 ? 2.434 -5.676 -13.164 1 97.31 124 GLY B O 1
ATOM 2307 N N . ASN B 1 125 ? 4.371 -6.457 -13.906 1 97.81 125 ASN B N 1
ATOM 2308 C CA . ASN B 1 125 ? 3.834 -6.949 -15.172 1 97.81 125 ASN B CA 1
ATOM 2309 C C . ASN B 1 125 ? 4.09 -8.445 -15.344 1 97.81 125 ASN B C 1
ATOM 2311 O O . ASN B 1 125 ? 5.188 -8.93 -15.062 1 97.81 125 ASN B O 1
ATOM 2315 N N . SER B 1 126 ? 3.055 -9.117 -15.758 1 97.25 126 SER B N 1
ATOM 2316 C CA . SER B 1 126 ? 3.193 -10.555 -15.938 1 97.25 126 SER B CA 1
ATOM 2317 C C . SER B 1 126 ? 2.158 -11.094 -16.922 1 97.25 126 SER B C 1
ATOM 2319 O O . SER B 1 126 ? 1.38 -10.328 -17.484 1 97.25 126 SER B O 1
ATOM 2321 N N . LYS B 1 127 ? 2.25 -12.414 -17.188 1 97.19 127 LYS B N 1
ATOM 2322 C CA . LYS B 1 127 ? 1.292 -13.156 -18 1 97.19 127 LYS B CA 1
ATOM 2323 C C . LYS B 1 127 ? 0.708 -14.328 -17.234 1 97.19 127 LYS B C 1
ATOM 2325 O O . LYS B 1 127 ? 1.427 -15.023 -16.5 1 97.19 127 LYS B O 1
ATOM 2330 N N . SER B 1 128 ? -0.604 -14.492 -17.406 1 96.75 128 SER B N 1
ATOM 2331 C CA . SER B 1 128 ? -1.23 -15.625 -16.75 1 96.75 128 SER B CA 1
ATOM 2332 C C . SER B 1 128 ? -0.607 -16.938 -17.203 1 96.75 128 SER B C 1
ATOM 2334 O O . SER B 1 128 ? -0.284 -17.109 -18.375 1 96.75 128 SER B O 1
ATOM 2336 N N . ALA B 1 129 ? -0.466 -17.844 -16.25 1 94.12 129 ALA B N 1
ATOM 2337 C CA . ALA B 1 129 ? 0.045 -19.172 -16.516 1 94.12 129 ALA B CA 1
ATOM 2338 C C . ALA B 1 129 ? -1.082 -20.203 -16.5 1 94.12 129 ALA B C 1
ATOM 2340 O O . ALA B 1 129 ? -2.236 -19.875 -16.234 1 94.12 129 ALA B O 1
ATOM 2341 N N . LYS B 1 130 ? -0.751 -21.406 -16.938 1 91.62 130 LYS B N 1
ATOM 2342 C CA . LYS B 1 130 ? -1.702 -22.516 -16.781 1 91.62 130 LYS B CA 1
ATOM 2343 C C . LYS B 1 130 ? -1.811 -22.953 -15.32 1 91.62 130 LYS B C 1
ATOM 2345 O O . LYS B 1 130 ? -0.825 -23.391 -14.727 1 91.62 130 LYS B O 1
ATOM 2350 N N . ALA B 1 131 ? -2.893 -22.734 -14.703 1 90.25 131 ALA B N 1
ATOM 2351 C CA . ALA B 1 131 ? -3.17 -23.141 -13.328 1 90.25 131 ALA B CA 1
ATOM 2352 C C . ALA B 1 131 ? -4.652 -23.453 -13.133 1 90.25 131 ALA B C 1
ATOM 2354 O O . ALA B 1 131 ? -5.504 -22.906 -13.836 1 90.25 131 ALA B O 1
ATOM 2355 N N . ASP B 1 132 ? -5 -24.25 -12.18 1 88.75 132 ASP B N 1
ATOM 2356 C CA . ASP B 1 132 ? -6.363 -24.734 -11.984 1 88.75 132 ASP B CA 1
ATOM 2357 C C . ASP B 1 132 ? -7.301 -23.609 -11.586 1 88.75 132 ASP B C 1
ATOM 2359 O O . ASP B 1 132 ? -8.484 -23.609 -11.938 1 88.75 132 ASP B O 1
ATOM 2363 N N . ASN B 1 133 ? -6.766 -22.672 -10.938 1 89.69 133 ASN B N 1
ATOM 2364 C CA . ASN B 1 133 ? -7.625 -21.625 -10.383 1 89.69 133 ASN B CA 1
ATOM 2365 C C . ASN B 1 133 ? -7.582 -20.359 -11.234 1 89.69 133 ASN B C 1
ATOM 2367 O O . ASN B 1 133 ? -8.125 -19.328 -10.836 1 89.69 133 ASN B O 1
ATOM 2371 N N . VAL B 1 134 ? -6.875 -20.453 -12.305 1 92.88 134 VAL B N 1
ATOM 2372 C CA . VAL B 1 134 ? -6.832 -19.344 -13.258 1 92.88 134 VAL B CA 1
ATOM 2373 C C . VAL B 1 134 ? -7.777 -19.625 -14.422 1 92.88 134 VAL B C 1
ATOM 2375 O O . VAL B 1 134 ? -7.637 -20.625 -15.109 1 92.88 134 VAL B O 1
ATOM 2378 N N . THR B 1 135 ? -8.672 -18.688 -14.625 1 94.38 135 THR B N 1
ATOM 2379 C CA . THR B 1 135 ? -9.719 -19 -15.586 1 94.38 135 THR B CA 1
ATOM 2380 C C . THR B 1 135 ? -9.547 -18.188 -16.875 1 94.38 135 THR B C 1
ATOM 2382 O O . THR B 1 135 ? -10.258 -18.422 -17.844 1 94.38 135 THR B O 1
ATOM 2385 N N . VAL B 1 136 ? -8.641 -17.297 -16.906 1 96.88 136 VAL B N 1
ATOM 2386 C CA . VAL B 1 136 ? -8.391 -16.531 -18.125 1 96.88 136 VAL B CA 1
ATOM 2387 C C . VAL B 1 136 ? -7.398 -17.281 -19.016 1 96.88 136 VAL B C 1
ATOM 2389 O O . VAL B 1 136 ? -6.676 -18.156 -18.531 1 96.88 136 VAL B O 1
ATOM 2392 N N . PRO B 1 137 ? -7.367 -16.984 -20.312 1 97.56 137 PRO B N 1
ATOM 2393 C CA . PRO B 1 137 ? -6.434 -17.688 -21.203 1 97.56 137 PRO B CA 1
ATOM 2394 C C . PRO B 1 137 ? -4.977 -17.516 -20.781 1 97.56 137 PRO B C 1
ATOM 2396 O O . PRO B 1 137 ? -4.586 -16.438 -20.328 1 97.56 137 PRO B O 1
ATOM 2399 N N . VAL B 1 138 ? -4.246 -18.562 -20.938 1 96.5 138 VAL B N 1
ATOM 2400 C CA . VAL B 1 138 ? -2.805 -18.484 -20.703 1 96.5 138 VAL B CA 1
ATOM 2401 C C . VAL B 1 138 ? -2.205 -17.375 -21.547 1 96.5 138 VAL B C 1
ATOM 2403 O O . VAL B 1 138 ? -2.549 -17.219 -22.734 1 96.5 138 VAL B O 1
ATOM 2406 N N . GLY B 1 139 ? -1.378 -16.516 -20.938 1 97.25 139 GLY B N 1
ATOM 2407 C CA . GLY B 1 139 ? -0.726 -15.438 -21.672 1 97.25 139 GLY B CA 1
ATOM 2408 C C . GLY B 1 139 ? -1.428 -14.109 -21.516 1 97.25 139 GLY B C 1
ATOM 2409 O O . GLY B 1 139 ? -0.961 -13.086 -22.031 1 97.25 139 GLY B O 1
ATOM 2410 N N . THR B 1 140 ? -2.568 -14.055 -20.812 1 98.19 140 THR B N 1
ATOM 2411 C CA . THR B 1 140 ? -3.252 -12.797 -20.516 1 98.19 140 THR B CA 1
ATOM 2412 C C . THR B 1 140 ? -2.359 -11.867 -19.703 1 98.19 140 THR B C 1
ATOM 2414 O O . THR B 1 140 ? -1.739 -12.297 -18.734 1 98.19 140 THR B O 1
ATOM 2417 N N . ALA B 1 141 ? -2.26 -10.625 -20.156 1 98.12 141 ALA B N 1
ATOM 2418 C CA . ALA B 1 141 ? -1.456 -9.656 -19.422 1 98.12 141 ALA B CA 1
ATOM 2419 C C . ALA B 1 141 ? -2.08 -9.336 -18.062 1 98.12 141 ALA B C 1
ATOM 2421 O O . ALA B 1 141 ? -3.281 -9.07 -17.969 1 98.12 141 ALA B O 1
ATOM 2422 N N . ILE B 1 142 ? -1.289 -9.414 -17.031 1 97.38 142 ILE B N 1
ATOM 2423 C CA . ILE B 1 142 ? -1.709 -9.117 -15.664 1 97.38 142 ILE B CA 1
ATOM 2424 C C . ILE B 1 142 ? -0.907 -7.938 -15.117 1 97.38 142 ILE B C 1
ATOM 2426 O O . ILE B 1 142 ? 0.325 -7.941 -15.172 1 97.38 142 ILE B O 1
ATOM 2430 N N . ARG B 1 143 ? -1.604 -6.934 -14.609 1 97.56 143 ARG B N 1
ATOM 2431 C CA . ARG B 1 143 ? -1.017 -5.766 -13.961 1 97.56 143 ARG B CA 1
ATOM 2432 C C . ARG B 1 143 ? -1.21 -5.824 -12.445 1 97.56 143 ARG B C 1
ATOM 2434 O O . ARG B 1 143 ? -2.326 -6.031 -11.969 1 97.56 143 ARG B O 1
ATOM 2441 N N . TYR B 1 144 ? -0.158 -5.715 -11.75 1 97 144 TYR B N 1
ATOM 2442 C CA . TYR B 1 144 ? -0.15 -5.812 -10.297 1 97 144 TYR B CA 1
ATOM 2443 C C . TYR B 1 144 ? 0.568 -4.621 -9.672 1 97 144 TYR B C 1
ATOM 2445 O O . TYR B 1 144 ? 1.735 -4.363 -9.984 1 97 144 TYR B O 1
ATOM 2453 N N . LEU B 1 145 ? -0.111 -3.84 -8.773 1 98.19 145 LEU B N 1
ATOM 2454 C CA . LEU B 1 145 ? 0.461 -2.621 -8.211 1 98.19 145 LEU B CA 1
ATOM 2455 C C . LEU B 1 145 ? 0.616 -2.738 -6.699 1 98.19 145 LEU B C 1
ATOM 2457 O O . LEU B 1 145 ? -0.108 -3.5 -6.055 1 98.19 145 LEU B O 1
ATOM 2461 N N . GLY B 1 146 ? 1.498 -2.018 -6.121 1 98.31 146 GLY B N 1
ATOM 2462 C CA . GLY B 1 146 ? 1.688 -1.963 -4.68 1 98.31 146 GLY B CA 1
ATOM 2463 C C . GLY B 1 146 ? 2.676 -0.897 -4.25 1 98.31 146 GLY B C 1
ATOM 2464 O O . GLY B 1 146 ? 3.195 -0.151 -5.082 1 98.31 146 GLY B O 1
ATOM 2465 N N . THR B 1 147 ? 2.83 -0.713 -2.99 1 98.75 147 THR B N 1
ATOM 2466 C CA . THR B 1 147 ? 3.826 0.141 -2.354 1 98.75 147 THR B CA 1
ATOM 2467 C C . THR B 1 147 ? 4.59 -0.627 -1.277 1 98.75 147 THR B C 1
ATOM 2469 O O . THR B 1 147 ? 3.984 -1.301 -0.442 1 98.75 147 THR B O 1
ATOM 2472 N N . ASP B 1 148 ? 5.895 -0.552 -1.36 1 98.75 148 ASP B N 1
ATOM 2473 C CA . ASP B 1 148 ? 6.766 -1.117 -0.332 1 98.75 148 ASP B CA 1
ATOM 2474 C C . ASP B 1 148 ? 7.543 -0.021 0.39 1 98.75 148 ASP B C 1
ATOM 2476 O O . ASP B 1 148 ? 7.855 1.016 -0.199 1 98.75 148 ASP B O 1
ATOM 2480 N N . TYR B 1 149 ? 7.809 -0.22 1.626 1 98.62 149 TYR B N 1
ATOM 2481 C CA . TYR B 1 149 ? 8.922 0.515 2.211 1 98.62 149 TYR B CA 1
ATOM 2482 C C . TYR B 1 149 ? 10.008 -0.438 2.703 1 98.62 149 TYR B C 1
ATOM 2484 O O . TYR B 1 149 ? 9.703 -1.528 3.193 1 98.62 149 TYR B O 1
ATOM 2492 N N . LEU B 1 150 ? 11.211 -0.03 2.496 1 98.88 150 LEU B N 1
ATOM 2493 C CA . LEU B 1 150 ? 12.414 -0.807 2.766 1 98.88 150 LEU B CA 1
ATOM 2494 C C . LEU B 1 150 ? 13.297 -0.107 3.797 1 98.88 150 LEU B C 1
ATOM 2496 O O . LEU B 1 150 ? 13.656 1.061 3.623 1 98.88 150 LEU B O 1
ATOM 2500 N N . GLN B 1 151 ? 13.578 -0.775 4.832 1 98.69 151 GLN B N 1
ATOM 2501 C CA . GLN B 1 151 ? 14.547 -0.277 5.805 1 98.69 151 GLN B CA 1
ATOM 2502 C C . GLN B 1 151 ? 15.938 -0.856 5.547 1 98.69 151 GLN B C 1
ATOM 2504 O O . GLN B 1 151 ? 16.094 -2.072 5.426 1 98.69 151 GLN B O 1
ATOM 2509 N N . VAL B 1 152 ? 16.906 0.056 5.508 1 98.62 152 VAL B N 1
ATOM 2510 C CA . VAL B 1 152 ? 18.234 -0.287 5.008 1 98.62 152 VAL B CA 1
ATOM 2511 C C . VAL B 1 152 ? 19.281 -0.039 6.094 1 98.62 152 VAL B C 1
ATOM 2513 O O . VAL B 1 152 ? 19.266 1.006 6.75 1 98.62 152 VAL B O 1
ATOM 2516 N N . ASP B 1 153 ? 20.062 -1.019 6.277 1 98.31 153 ASP B N 1
ATOM 2517 C CA . ASP B 1 153 ? 21.25 -0.811 7.105 1 98.31 153 ASP B CA 1
ATOM 2518 C C . ASP B 1 153 ? 22.266 0.09 6.402 1 98.31 153 ASP B C 1
ATOM 2520 O O . ASP B 1 153 ? 22.781 -0.262 5.34 1 98.31 153 ASP B O 1
ATOM 2524 N N . LEU B 1 154 ? 22.578 1.199 6.996 1 97.38 154 LEU B N 1
ATOM 2525 C CA . LEU B 1 154 ? 23.375 2.203 6.312 1 97.38 154 LEU B CA 1
ATOM 2526 C C . LEU B 1 154 ? 24.844 1.777 6.254 1 97.38 154 LEU B C 1
ATOM 2528 O O . LEU B 1 154 ? 25.609 2.283 5.43 1 97.38 154 LEU B O 1
ATOM 2532 N N . ALA B 1 155 ? 25.219 0.911 7.086 1 97.06 155 ALA B N 1
ATOM 2533 C CA . ALA B 1 155 ? 26.594 0.442 7.07 1 97.06 155 ALA B CA 1
ATOM 2534 C C . ALA B 1 155 ? 26.828 -0.553 5.934 1 97.06 155 ALA B C 1
ATOM 2536 O O . ALA B 1 155 ? 27.828 -0.47 5.219 1 97.06 155 ALA B O 1
ATOM 2537 N N . THR B 1 156 ? 25.922 -1.414 5.727 1 97.88 156 THR B N 1
ATOM 2538 C CA . THR B 1 156 ? 26.094 -2.475 4.742 1 97.88 156 THR B CA 1
ATOM 2539 C C . THR B 1 156 ? 25.344 -2.15 3.455 1 97.88 156 THR B C 1
ATOM 2541 O O . THR B 1 156 ? 25.594 -2.768 2.416 1 97.88 156 THR B O 1
ATOM 2544 N N . ARG B 1 157 ? 24.344 -1.268 3.57 1 98.19 157 ARG B N 1
ATOM 2545 C CA . ARG B 1 157 ? 23.438 -0.875 2.494 1 98.19 157 ARG B CA 1
ATOM 2546 C C . ARG B 1 157 ? 22.531 -2.029 2.1 1 98.19 157 ARG B C 1
ATOM 2548 O O . ARG B 1 157 ? 22 -2.059 0.984 1 98.19 157 ARG B O 1
ATOM 2555 N N . LEU B 1 158 ? 22.344 -3.012 3.033 1 98.88 158 LEU B N 1
ATOM 2556 C CA . LEU B 1 158 ? 21.438 -4.129 2.822 1 98.88 158 LEU B CA 1
ATOM 2557 C C . LEU B 1 158 ? 20.094 -3.865 3.49 1 98.88 158 LEU B C 1
ATOM 2559 O O . LEU B 1 158 ? 20.031 -3.244 4.555 1 98.88 158 LEU B O 1
ATOM 2563 N N . ILE B 1 159 ? 19.062 -4.336 2.82 1 98.94 159 ILE B N 1
ATOM 2564 C CA . ILE B 1 159 ? 17.719 -4.254 3.402 1 98.94 159 ILE B CA 1
ATOM 2565 C C . ILE B 1 159 ? 17.594 -5.246 4.559 1 98.94 159 ILE B C 1
ATOM 2567 O O . ILE B 1 159 ? 17.906 -6.43 4.402 1 98.94 159 ILE B O 1
ATOM 2571 N N . TYR B 1 160 ? 17.109 -4.762 5.691 1 98.88 160 TYR B N 1
ATOM 2572 C CA . TYR B 1 160 ? 16.922 -5.699 6.789 1 98.88 160 TYR B CA 1
ATOM 2573 C C . TYR B 1 160 ? 15.438 -5.895 7.078 1 98.88 160 TYR B C 1
ATOM 2575 O O . TYR B 1 160 ? 15.055 -6.824 7.793 1 98.88 160 TYR B O 1
ATOM 2583 N N . ASN B 1 161 ? 14.594 -5.039 6.523 1 98.75 161 ASN B N 1
ATOM 2584 C CA . ASN B 1 161 ? 13.148 -5.16 6.664 1 98.75 161 ASN B CA 1
ATOM 2585 C C . ASN B 1 161 ? 12.414 -4.586 5.449 1 98.75 161 ASN B C 1
ATOM 2587 O O . ASN B 1 161 ? 12.789 -3.527 4.941 1 98.75 161 ASN B O 1
ATOM 2591 N N . ALA B 1 162 ? 11.445 -5.301 4.957 1 98.81 162 ALA B N 1
ATOM 2592 C CA . ALA B 1 162 ? 10.539 -4.82 3.916 1 98.81 162 ALA B CA 1
ATOM 2593 C C . ALA B 1 162 ? 9.078 -5.035 4.32 1 98.81 162 ALA B C 1
ATOM 2595 O O . ALA B 1 162 ? 8.742 -6.062 4.91 1 98.81 162 ALA B O 1
ATOM 2596 N N . THR B 1 163 ? 8.273 -4.078 4.094 1 98.62 163 THR B N 1
ATOM 2597 C CA . THR B 1 163 ? 6.828 -4.172 4.285 1 98.62 163 THR B CA 1
ATOM 2598 C C . THR B 1 163 ? 6.086 -3.768 3.016 1 98.62 163 THR B C 1
ATOM 2600 O O . THR B 1 163 ? 6.398 -2.74 2.408 1 98.62 163 THR B O 1
ATOM 2603 N N . SER B 1 164 ? 5.094 -4.625 2.627 1 98.19 164 SER B N 1
ATOM 2604 C CA . SER B 1 164 ? 4.367 -4.375 1.387 1 98.19 164 SER B CA 1
ATOM 2605 C C . SER B 1 164 ? 2.875 -4.207 1.644 1 98.19 164 SER B C 1
ATOM 2607 O O . SER B 1 164 ? 2.316 -4.859 2.529 1 98.19 164 SER B O 1
ATOM 2609 N N . SER B 1 165 ? 2.275 -3.316 0.951 1 98.12 165 SER B N 1
ATOM 2610 C CA . SER B 1 165 ? 0.849 -3.289 0.641 1 98.12 165 SER B CA 1
ATOM 2611 C C . SER B 1 165 ? 0.609 -3.373 -0.863 1 98.12 165 SER B C 1
ATOM 2613 O O . SER B 1 165 ? 1.22 -2.633 -1.637 1 98.12 165 SER B O 1
ATOM 2615 N N . SER B 1 166 ? -0.243 -4.25 -1.293 1 97.19 166 SER B N 1
ATOM 2616 C CA . SER B 1 166 ? -0.43 -4.426 -2.729 1 97.19 166 SER B CA 1
ATOM 2617 C C . SER B 1 166 ? -1.898 -4.652 -3.072 1 97.19 166 SER B C 1
ATOM 2619 O O . SER B 1 166 ? -2.707 -4.953 -2.191 1 97.19 166 SER B O 1
ATOM 2621 N N . ASP B 1 167 ? -2.195 -4.469 -4.332 1 96.88 167 ASP B N 1
ATOM 2622 C CA . ASP B 1 167 ? -3.572 -4.52 -4.816 1 96.88 167 ASP B CA 1
ATOM 2623 C C . ASP B 1 167 ? -3.965 -5.941 -5.207 1 96.88 167 ASP B C 1
ATOM 2625 O O . ASP B 1 167 ? -4.352 -6.191 -6.348 1 96.88 167 ASP B O 1
ATOM 2629 N N . LEU B 1 168 ? -4.066 -6.793 -4.215 1 96.06 168 LEU B N 1
ATOM 2630 C CA . LEU B 1 168 ? -4.262 -8.219 -4.426 1 96.06 168 LEU B CA 1
ATOM 2631 C C . LEU B 1 168 ? -5.66 -8.5 -4.969 1 96.06 168 LEU B C 1
ATOM 2633 O O . LEU B 1 168 ? -5.852 -9.438 -5.746 1 96.06 168 LEU B O 1
ATOM 2637 N N . LEU B 1 169 ? -6.594 -7.688 -4.559 1 95.5 169 LEU B N 1
ATOM 2638 C CA . LEU B 1 169 ? -7.938 -7.875 -5.098 1 95.5 169 LEU B CA 1
ATOM 2639 C C . LEU B 1 169 ? -7.934 -7.77 -6.617 1 95.5 169 LEU B C 1
ATOM 2641 O O . LEU B 1 169 ? -8.445 -8.656 -7.305 1 95.5 169 LEU B O 1
ATOM 2645 N N . ASN B 1 170 ? -7.359 -6.676 -7.109 1 95.94 170 ASN B N 1
ATOM 2646 C CA . ASN B 1 170 ? -7.273 -6.48 -8.555 1 95.94 170 ASN B CA 1
ATOM 2647 C C . ASN B 1 170 ? -6.477 -7.598 -9.227 1 95.94 170 ASN B C 1
ATOM 2649 O O . ASN B 1 170 ? -6.82 -8.039 -10.32 1 95.94 170 ASN B O 1
ATOM 2653 N N . TYR B 1 171 ? -5.441 -8.039 -8.578 1 95.62 171 TYR B N 1
ATOM 2654 C CA . TYR B 1 171 ? -4.586 -9.102 -9.086 1 95.62 171 TYR B CA 1
ATOM 2655 C C . TYR B 1 171 ? -5.387 -10.383 -9.305 1 95.62 171 TYR B C 1
ATOM 2657 O O . TYR B 1 171 ? -5.395 -10.93 -10.414 1 95.62 171 TYR B O 1
ATOM 2665 N N . TYR B 1 172 ? -6.109 -10.812 -8.344 1 94.88 172 TYR B N 1
ATOM 2666 C CA . TYR B 1 172 ? -6.832 -12.07 -8.438 1 94.88 172 TYR B CA 1
ATOM 2667 C C . TYR B 1 172 ? -8.062 -11.938 -9.328 1 94.88 172 TYR B C 1
ATOM 2669 O O . TYR B 1 172 ? -8.453 -12.891 -10 1 94.88 172 TYR B O 1
ATOM 2677 N N . LYS B 1 173 ? -8.656 -10.812 -9.375 1 95.12 173 LYS B N 1
ATOM 2678 C CA . LYS B 1 173 ? -9.773 -10.602 -10.297 1 95.12 173 LYS B CA 1
ATOM 2679 C C . LYS B 1 173 ? -9.32 -10.734 -11.75 1 95.12 173 LYS B C 1
ATOM 2681 O O . LYS B 1 173 ? -10.008 -11.359 -12.562 1 95.12 173 LYS B O 1
ATOM 2686 N N . GLN B 1 174 ? -8.188 -10.141 -12.07 1 95.75 174 GLN B N 1
ATOM 2687 C CA . GLN B 1 174 ? -7.652 -10.242 -13.422 1 95.75 174 GLN B CA 1
ATOM 2688 C C . GLN B 1 174 ? -7.391 -11.703 -13.797 1 95.75 174 GLN B C 1
ATOM 2690 O O 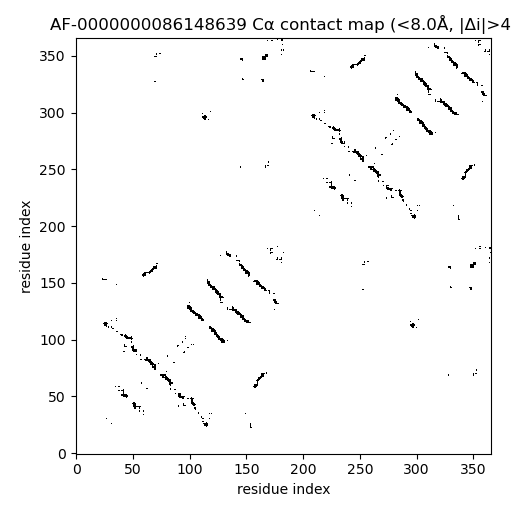. GLN B 1 174 ? -7.516 -12.078 -14.961 1 95.75 174 GLN B O 1
ATOM 2695 N N . LEU B 1 175 ? -7.055 -12.5 -12.797 1 95.5 175 LEU B N 1
ATOM 2696 C CA . LEU B 1 175 ? -6.723 -13.906 -13.023 1 95.5 175 LEU B CA 1
ATOM 2697 C C . LEU B 1 175 ? -7.98 -14.766 -13.023 1 95.5 175 LEU B C 1
ATOM 2699 O O . LEU B 1 175 ? -7.938 -15.938 -13.422 1 95.5 175 LEU B O 1
ATOM 2703 N N . GLY B 1 176 ? -9.102 -14.219 -12.633 1 94.12 176 GLY B N 1
ATOM 2704 C CA . GLY B 1 176 ? -10.312 -15.008 -12.469 1 94.12 176 GLY B CA 1
ATOM 2705 C C . GLY B 1 176 ? -10.18 -16.094 -11.414 1 94.12 176 GLY B C 1
ATOM 2706 O O . GLY B 1 176 ? -10.727 -17.188 -11.57 1 94.12 176 GLY B O 1
ATOM 2707 N N . ASP B 1 177 ? -9.375 -15.836 -10.438 1 90.69 177 ASP B N 1
ATOM 2708 C CA . ASP B 1 177 ? -9.125 -16.812 -9.391 1 90.69 177 ASP B CA 1
ATOM 2709 C C . ASP B 1 177 ? -10.219 -16.766 -8.32 1 90.69 177 ASP B C 1
ATOM 2711 O O . ASP B 1 177 ? -10.047 -16.141 -7.281 1 90.69 177 ASP B O 1
ATOM 2715 N N . SER B 1 178 ? -11.195 -17.547 -8.484 1 85.44 178 SER B N 1
ATOM 2716 C CA . SER B 1 178 ? -12.352 -17.547 -7.59 1 85.44 178 SER B CA 1
ATOM 2717 C C . SER B 1 178 ? -12.023 -18.25 -6.273 1 85.44 178 SER B C 1
ATOM 2719 O O . SER B 1 178 ? -12.703 -18.047 -5.27 1 85.44 178 SER B O 1
ATOM 2721 N N . SER B 1 179 ? -11.023 -19.109 -6.332 1 84.25 179 SER B N 1
ATOM 2722 C CA . SER B 1 179 ? -10.672 -19.828 -5.105 1 84.25 179 SER B CA 1
ATOM 2723 C C . SER B 1 179 ? -10.203 -18.859 -4.023 1 84.25 179 SER B C 1
ATOM 2725 O O . SER B 1 179 ? -10.508 -19.047 -2.844 1 84.25 179 SER B O 1
ATOM 2727 N N . VAL B 1 180 ? -9.523 -17.859 -4.434 1 84.94 180 VAL B N 1
ATOM 2728 C CA . VAL B 1 180 ? -9.031 -16.859 -3.479 1 84.94 180 VAL B CA 1
ATOM 2729 C C . VAL B 1 180 ? -10.117 -15.828 -3.197 1 84.94 180 VAL B C 1
ATOM 2731 O O . VAL B 1 180 ? -10.312 -15.43 -2.049 1 84.94 180 VAL B O 1
ATOM 2734 N N . LEU B 1 181 ? -10.859 -15.438 -4.184 1 87.62 181 LEU B N 1
ATOM 2735 C CA . LEU B 1 181 ? -11.859 -14.391 -4.047 1 87.62 181 LEU B CA 1
ATOM 2736 C C . LEU B 1 181 ? -13.039 -14.867 -3.209 1 87.62 181 LEU B C 1
ATOM 2738 O O . LEU B 1 181 ? -13.57 -14.117 -2.387 1 87.62 181 LEU B O 1
ATOM 2742 N N . ALA B 1 182 ? -13.469 -16.094 -3.393 1 76.81 182 ALA B N 1
ATOM 2743 C CA . ALA B 1 182 ? -14.648 -16.641 -2.723 1 76.81 182 ALA B CA 1
ATOM 2744 C C . ALA B 1 182 ? -14.281 -17.281 -1.39 1 76.81 182 ALA B C 1
ATOM 2746 O O . ALA B 1 182 ? -15.148 -17.531 -0.552 1 76.81 182 ALA B O 1
ATOM 2747 N N . GLY B 1 183 ? -13.062 -17.578 -1.158 1 68.25 183 GLY B N 1
ATOM 2748 C CA . GLY B 1 183 ? -12.695 -18.344 0.02 1 68.25 183 GLY B CA 1
ATOM 2749 C C . GLY B 1 183 ? -12.508 -17.484 1.257 1 68.25 183 GLY B C 1
ATOM 2750 O O . GLY B 1 183 ? -12.406 -16.266 1.159 1 68.25 183 GLY B O 1
#

Sequence (366 aa):
MQLPPILLAIPFVCGYITSPTATEPCLSEPEAANIARRWFSIFQTDAQGNGTGAALVDVTLAPEFQYTDEGATFGDPAPLYTNRSAVYDAVSSSGYSGSLVTDVTYDVIYLFSSCSVIGARWQGNSKSAKADNVTVPVGTAIRYLGTDYLQVDLATRLIYNATSSSDLLNYYKQLGDSSVLAGMQLPPILLAIPFVCGYITSPTATEPCLSEPEAANIARRWFSIFQTDAQGNGTGAALVDVTLAPEFQYTDEGATFGDPAPLYTNRSAVYDAVSSSGYSGSLVTDVTYDVIYLFSSCSVIGARWQGNSKSAKADNVTVPVGTAIRYLGTDYLQVDLATRLIYNATSSSDLLNYYKQLGDSSVLAG